Protein AF-A0A8S3JPY7-F1 (afdb_monomer_lite)

Radius of gyration: 26.42 Å; chains: 1; bounding box: 64×34×80 Å

Sequence (200 aa):
MGDHLAKYLYLELYIIECIRLEMVRNAWSTVKLNVMEIDTLKTFEDAFASFRDEIRSPVLRQLATAVGYSSFYNDFPAALVTGKLAPDVTEYECNHGLIMRILVELEGKFMMNDTLKRFKRERTLVISERLREENSLPTDLWKKQLFTENFSVLRPHILDDFAKLLANYEYKDEQATLNSTVTSEEPGKRLSTMNLLFLA

Structure (mmCIF, N/CA/C/O backbone):
data_AF-A0A8S3JPY7-F1
#
_entry.id   AF-A0A8S3JPY7-F1
#
loop_
_atom_site.group_PDB
_atom_site.id
_atom_site.type_symbol
_atom_site.label_atom_id
_atom_site.label_alt_id
_atom_site.label_comp_id
_atom_site.label_asym_id
_atom_site.label_entity_id
_atom_site.label_seq_id
_atom_site.pdbx_PDB_ins_code
_atom_site.Cartn_x
_atom_site.Cartn_y
_atom_site.Cartn_z
_atom_site.occupancy
_atom_site.B_iso_or_equiv
_atom_site.auth_seq_id
_atom_site.auth_comp_id
_atom_site.auth_asym_id
_atom_site.auth_atom_id
_atom_site.pdbx_PDB_model_num
ATOM 1 N N . MET A 1 1 ? 1.008 8.061 -39.760 1.00 52.84 1 MET A N 1
ATOM 2 C CA . MET A 1 1 ? -0.012 8.585 -38.820 1.00 52.84 1 MET A CA 1
ATOM 3 C C . MET A 1 1 ? -0.268 7.623 -37.654 1.00 52.84 1 MET A C 1
ATOM 5 O O . MET A 1 1 ? -0.173 8.069 -36.522 1.00 52.84 1 MET A O 1
ATOM 9 N N . GLY A 1 2 ? -0.519 6.324 -37.894 1.00 71.38 2 GLY A N 1
ATOM 10 C CA . GLY A 1 2 ? -0.840 5.349 -36.829 1.00 71.38 2 GLY A CA 1
ATOM 11 C C . GLY A 1 2 ? 0.258 5.094 -35.780 1.00 71.38 2 GLY A C 1
ATOM 12 O O . GLY A 1 2 ? -0.055 5.007 -34.600 1.00 71.38 2 GLY A O 1
ATOM 13 N N . ASP A 1 3 ? 1.536 5.066 -36.174 1.00 81.44 3 ASP A N 1
ATOM 14 C CA . ASP A 1 3 ? 2.665 4.819 -35.251 1.00 81.44 3 ASP A CA 1
ATOM 15 C C . ASP A 1 3 ? 2.857 5.946 -34.210 1.00 81.44 3 ASP A C 1
ATOM 17 O O . ASP A 1 3 ? 3.169 5.703 -33.048 1.00 81.44 3 ASP A O 1
ATOM 21 N N . HIS A 1 4 ? 2.591 7.201 -34.589 1.00 86.50 4 HIS A N 1
ATOM 22 C CA . HIS A 1 4 ? 2.664 8.335 -33.658 1.00 86.50 4 HIS A CA 1
ATOM 23 C C . HIS A 1 4 ? 1.498 8.349 -32.665 1.00 86.50 4 HIS A C 1
ATOM 25 O O . HIS A 1 4 ? 1.692 8.706 -31.506 1.00 86.50 4 HIS A O 1
ATOM 31 N N . LEU A 1 5 ? 0.306 7.935 -33.107 1.00 89.62 5 LEU A N 1
ATOM 32 C CA . LEU A 1 5 ? -0.868 7.831 -32.243 1.00 89.62 5 LEU A CA 1
ATOM 33 C C . LEU A 1 5 ? -0.694 6.717 -31.203 1.00 89.62 5 LEU A C 1
ATOM 35 O O . LEU A 1 5 ? -0.978 6.933 -30.031 1.00 89.62 5 LEU A O 1
ATOM 39 N N . ALA A 1 6 ? -0.165 5.559 -31.609 1.00 89.19 6 ALA A N 1
ATOM 40 C CA . ALA A 1 6 ? 0.132 4.463 -30.688 1.00 89.19 6 ALA A CA 1
ATOM 41 C C . ALA A 1 6 ? 1.156 4.882 -29.621 1.00 89.19 6 ALA A C 1
ATOM 43 O O . ALA A 1 6 ? 0.926 4.684 -28.432 1.00 89.19 6 ALA A O 1
ATOM 44 N N . LYS A 1 7 ? 2.250 5.546 -30.021 1.00 89.62 7 LYS A N 1
ATOM 45 C CA . LYS A 1 7 ? 3.254 6.076 -29.081 1.00 89.62 7 LYS A CA 1
ATOM 46 C C . LYS A 1 7 ? 2.667 7.082 -28.090 1.00 89.62 7 LYS A C 1
ATOM 48 O O . LYS A 1 7 ? 3.017 7.039 -26.915 1.00 89.62 7 LYS A O 1
ATOM 53 N N . TYR A 1 8 ? 1.776 7.961 -28.552 1.00 91.81 8 TYR A N 1
ATOM 54 C CA . TYR A 1 8 ? 1.072 8.898 -27.676 1.00 91.81 8 TYR A CA 1
ATOM 55 C C . TYR A 1 8 ? 0.217 8.166 -26.633 1.00 91.81 8 TYR A C 1
ATOM 57 O O . TYR A 1 8 ? 0.326 8.468 -25.450 1.00 91.81 8 TYR A O 1
ATOM 65 N N . LEU A 1 9 ? -0.557 7.159 -27.053 1.00 92.06 9 LEU A N 1
ATOM 66 C CA . LEU A 1 9 ? -1.394 6.363 -26.150 1.00 92.06 9 LEU A CA 1
ATOM 67 C C . LEU A 1 9 ? -0.563 5.612 -25.101 1.00 92.06 9 LEU A C 1
ATOM 69 O O . LEU A 1 9 ? -0.917 5.614 -23.926 1.00 92.06 9 LEU A O 1
ATOM 73 N N . TYR A 1 10 ? 0.567 5.013 -25.491 1.00 88.50 10 TYR A N 1
ATOM 74 C CA . TYR A 1 10 ? 1.462 4.355 -24.532 1.00 88.50 10 TYR A CA 1
ATOM 75 C C . TYR A 1 10 ? 2.022 5.332 -23.498 1.00 88.50 10 TYR A C 1
ATOM 77 O O . TYR A 1 10 ? 2.084 5.006 -22.313 1.00 88.50 10 TYR A O 1
ATOM 85 N N . LEU A 1 11 ? 2.403 6.535 -23.932 1.00 90.31 11 LEU A N 1
ATOM 86 C CA . LEU A 1 11 ? 2.895 7.569 -23.030 1.00 90.31 11 LEU A CA 1
ATOM 87 C C . LEU A 1 11 ? 1.801 8.044 -22.068 1.00 90.31 11 LEU A C 1
ATOM 89 O O . LEU A 1 11 ? 2.055 8.187 -20.876 1.00 90.31 11 LEU A O 1
ATOM 93 N N . GLU A 1 12 ? 0.589 8.263 -22.572 1.00 91.62 12 GLU A N 1
ATOM 94 C CA . GLU A 1 12 ? -0.562 8.651 -21.758 1.00 91.62 12 GLU A CA 1
ATOM 95 C C . GLU A 1 12 ? -0.866 7.596 -20.686 1.00 91.62 12 GLU A C 1
ATOM 97 O O . GLU A 1 12 ? -0.969 7.929 -19.504 1.00 91.62 12 GLU A O 1
ATOM 102 N N . LEU A 1 13 ? -0.918 6.316 -21.069 1.00 88.00 13 LEU A N 1
ATOM 103 C CA . LEU A 1 13 ? -1.130 5.202 -20.142 1.00 88.00 13 LEU A CA 1
ATOM 104 C C . LEU A 1 13 ? -0.031 5.118 -19.081 1.00 88.00 13 LEU A C 1
ATOM 106 O O . LEU A 1 13 ? -0.331 4.943 -17.900 1.00 88.00 13 LEU A O 1
ATOM 110 N N . TYR A 1 14 ? 1.229 5.283 -19.482 1.00 87.62 14 TYR A N 1
ATOM 111 C CA . TYR A 1 14 ? 2.355 5.290 -18.555 1.00 87.62 14 TYR A CA 1
ATOM 112 C C . TYR A 1 14 ? 2.261 6.447 -17.546 1.00 87.62 14 TYR A C 1
ATOM 114 O O . TYR A 1 14 ? 2.412 6.226 -16.346 1.00 87.62 14 TYR A O 1
ATOM 122 N N . ILE A 1 15 ? 1.938 7.664 -17.999 1.00 91.62 15 ILE A N 1
ATOM 123 C CA . ILE A 1 15 ? 1.767 8.828 -17.112 1.00 91.62 15 ILE A CA 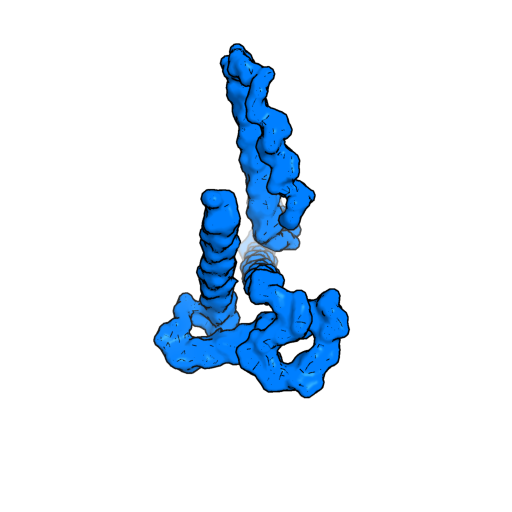1
ATOM 124 C C . ILE A 1 15 ? 0.622 8.594 -16.124 1.00 91.62 15 ILE A C 1
ATOM 126 O O . ILE A 1 15 ? 0.772 8.877 -14.935 1.00 91.62 15 ILE A O 1
ATOM 130 N N . ILE A 1 16 ? -0.507 8.057 -16.593 1.00 90.62 16 ILE A N 1
ATOM 131 C CA . ILE A 1 16 ? -1.645 7.720 -15.731 1.00 90.62 16 ILE A CA 1
ATOM 132 C C . ILE A 1 16 ? -1.221 6.720 -14.652 1.00 90.62 16 ILE A C 1
ATOM 134 O O . ILE A 1 16 ? -1.576 6.899 -13.486 1.00 90.62 16 ILE A O 1
ATOM 138 N N . GLU A 1 17 ? -0.449 5.695 -15.008 1.00 89.75 17 GLU A N 1
ATOM 139 C CA . GLU A 1 17 ? 0.017 4.696 -14.047 1.00 89.75 17 GLU A CA 1
ATOM 140 C C . GLU A 1 17 ? 0.986 5.293 -13.018 1.00 89.75 17 GLU A C 1
ATOM 142 O O . GLU A 1 17 ? 0.856 5.028 -11.824 1.00 89.75 17 GLU A O 1
ATOM 147 N N . CYS A 1 18 ? 1.890 6.180 -13.439 1.00 90.75 18 CYS A N 1
ATOM 148 C CA . CYS A 1 18 ? 2.767 6.913 -12.526 1.00 90.75 18 CYS A CA 1
ATOM 149 C C . CYS A 1 18 ? 1.972 7.794 -11.551 1.00 90.75 18 CYS A C 1
ATOM 151 O O . CYS A 1 18 ? 2.236 7.775 -10.349 1.00 90.75 18 CYS A O 1
ATOM 153 N N . ILE A 1 19 ? 0.957 8.518 -12.036 1.00 94.50 19 ILE A N 1
ATOM 154 C CA . ILE A 1 19 ? 0.075 9.330 -11.182 1.00 94.50 19 ILE A CA 1
ATOM 155 C C . ILE A 1 19 ? -0.664 8.441 -10.178 1.00 94.50 19 ILE A C 1
ATOM 157 O O . ILE A 1 19 ? -0.731 8.767 -8.992 1.00 94.50 19 ILE A O 1
ATOM 161 N N . ARG A 1 20 ? -1.196 7.299 -10.626 1.00 93.06 20 ARG A N 1
ATOM 162 C CA . ARG A 1 20 ? -1.873 6.340 -9.745 1.00 93.06 20 ARG A CA 1
ATOM 163 C C . ARG A 1 20 ? -0.936 5.822 -8.667 1.00 93.06 20 ARG A C 1
ATOM 165 O O . ARG A 1 20 ? -1.327 5.839 -7.502 1.00 93.06 20 ARG A O 1
ATOM 172 N N . LEU A 1 21 ? 0.280 5.415 -9.034 1.00 95.44 21 LEU A N 1
ATOM 173 C CA . LEU A 1 21 ? 1.298 4.948 -8.094 1.00 95.44 21 LEU A CA 1
ATOM 174 C C . LEU A 1 21 ? 1.601 6.009 -7.033 1.00 95.44 21 LEU A C 1
ATOM 176 O O . LEU A 1 21 ? 1.620 5.694 -5.846 1.00 95.44 21 LEU A O 1
ATOM 180 N N . GLU A 1 22 ? 1.779 7.263 -7.441 1.00 94.56 22 GLU A N 1
ATOM 181 C CA . GLU A 1 22 ? 2.001 8.384 -6.526 1.00 94.56 22 GLU A CA 1
ATOM 182 C C . GLU A 1 22 ? 0.833 8.574 -5.546 1.00 94.56 22 GLU A C 1
ATOM 184 O O . GLU A 1 22 ? 1.043 8.664 -4.332 1.00 94.56 22 GLU A O 1
ATOM 189 N N . MET A 1 23 ? -0.407 8.543 -6.045 1.00 94.81 23 MET A N 1
ATOM 190 C CA . MET A 1 23 ? -1.607 8.664 -5.213 1.00 94.81 23 MET A CA 1
ATOM 191 C C . MET A 1 23 ? -1.724 7.530 -4.191 1.00 94.81 23 MET A C 1
ATOM 193 O O . MET A 1 23 ? -1.928 7.791 -3.001 1.00 94.81 23 MET A O 1
ATOM 197 N N . VAL A 1 24 ? -1.586 6.273 -4.628 1.00 95.25 24 VAL A N 1
ATOM 198 C CA . VAL A 1 24 ? -1.728 5.125 -3.720 1.00 95.25 24 VAL A CA 1
ATOM 199 C C . VAL A 1 24 ? -0.563 5.038 -2.741 1.00 95.25 24 VAL A C 1
ATOM 201 O O . VAL A 1 24 ? -0.776 4.706 -1.576 1.00 95.25 24 VAL A O 1
ATOM 204 N N . ARG A 1 25 ? 0.653 5.405 -3.162 1.00 95.81 25 ARG A N 1
ATOM 205 C CA . ARG A 1 25 ? 1.823 5.473 -2.282 1.00 95.81 25 ARG A CA 1
ATOM 206 C C . ARG A 1 25 ? 1.614 6.502 -1.182 1.00 95.81 25 ARG A C 1
ATOM 208 O O . ARG A 1 25 ? 1.904 6.203 -0.028 1.00 95.81 25 ARG A O 1
ATOM 215 N N . ASN A 1 26 ? 1.101 7.688 -1.511 1.00 94.94 26 ASN A N 1
ATOM 216 C CA . ASN A 1 26 ? 0.817 8.710 -0.507 1.00 94.94 26 ASN A CA 1
ATOM 217 C C . ASN A 1 26 ? -0.239 8.228 0.499 1.00 94.94 26 ASN A C 1
ATOM 219 O O . ASN A 1 26 ? -0.013 8.298 1.705 1.00 94.94 26 ASN A O 1
ATOM 223 N N . ALA A 1 27 ? -1.348 7.661 0.011 1.00 93.81 27 ALA A N 1
ATOM 224 C CA . ALA A 1 27 ? -2.401 7.110 0.864 1.00 93.81 27 ALA A CA 1
ATOM 225 C C . ALA A 1 27 ? -1.888 5.985 1.779 1.00 93.81 27 ALA A C 1
ATOM 227 O O . ALA A 1 27 ? -2.226 5.930 2.958 1.00 93.81 27 ALA A O 1
ATOM 228 N N . TRP A 1 28 ? -1.044 5.095 1.260 1.00 96.31 28 TRP A N 1
ATOM 229 C CA . TRP A 1 28 ? -0.420 4.048 2.063 1.00 96.31 28 TRP A CA 1
ATOM 230 C C . TRP A 1 28 ? 0.532 4.606 3.111 1.00 96.31 28 TRP A C 1
ATOM 232 O O . TRP A 1 28 ? 0.484 4.169 4.256 1.00 96.31 28 TRP A O 1
ATOM 242 N N . SER A 1 29 ? 1.356 5.589 2.761 1.00 96.19 29 SER A N 1
ATOM 243 C CA . SER A 1 29 ? 2.339 6.178 3.669 1.00 96.19 29 SER A CA 1
ATOM 244 C C . SER A 1 29 ? 1.692 6.945 4.827 1.00 96.19 29 SER A C 1
ATOM 246 O O . SER A 1 29 ? 2.103 6.765 5.975 1.00 96.19 29 SER A O 1
ATOM 248 N N . THR A 1 30 ? 0.646 7.741 4.571 1.00 95.38 30 THR A N 1
ATOM 249 C CA . THR A 1 30 ? -0.107 8.441 5.632 1.00 95.38 30 THR A CA 1
ATOM 250 C C . THR A 1 30 ? -0.745 7.444 6.589 1.00 95.38 30 THR A C 1
ATOM 252 O O . THR A 1 30 ? -0.605 7.537 7.811 1.00 95.38 30 THR A O 1
ATOM 255 N N . VAL A 1 31 ? -1.354 6.402 6.024 1.00 93.06 31 VAL A N 1
ATOM 256 C CA . VAL A 1 31 ? -1.911 5.290 6.776 1.00 93.06 31 VAL A CA 1
ATOM 257 C C . VAL A 1 31 ? -0.810 4.568 7.565 1.00 93.06 31 VAL A C 1
ATOM 259 O O . VAL A 1 31 ? -1.010 4.299 8.748 1.00 93.06 31 VAL A O 1
ATOM 262 N N . LYS A 1 32 ? 0.345 4.254 6.976 1.00 94.06 32 LYS A N 1
ATOM 263 C CA . LYS A 1 32 ? 1.452 3.515 7.608 1.00 94.06 32 LYS A CA 1
ATOM 264 C C . LYS A 1 32 ? 2.030 4.257 8.810 1.00 94.06 32 LYS A C 1
ATOM 266 O O . LYS A 1 32 ? 2.194 3.647 9.865 1.00 94.06 32 LYS A O 1
ATOM 271 N N . LEU A 1 33 ? 2.291 5.553 8.658 1.00 94.50 33 LEU A N 1
ATOM 272 C CA . LEU A 1 33 ? 2.849 6.408 9.709 1.00 94.50 33 LEU A CA 1
ATOM 273 C C . LEU A 1 33 ? 1.790 6.935 10.689 1.00 94.50 33 LEU A C 1
ATOM 275 O O . LEU A 1 33 ? 2.142 7.547 11.694 1.00 94.50 33 LEU A O 1
ATOM 279 N N . ASN A 1 34 ? 0.505 6.681 10.421 1.00 93.25 34 ASN A N 1
ATOM 280 C CA . ASN A 1 34 ? -0.623 7.193 11.198 1.00 93.25 34 ASN A CA 1
ATOM 281 C C . ASN A 1 34 ? -0.615 8.732 11.302 1.00 93.25 34 ASN A C 1
ATOM 283 O O . ASN A 1 34 ? -0.840 9.301 12.371 1.00 93.25 34 ASN A O 1
ATOM 287 N N . VAL A 1 35 ? -0.342 9.390 10.174 1.00 94.19 35 VAL A N 1
ATOM 288 C CA . VAL A 1 35 ? -0.343 10.851 10.013 1.00 94.19 35 VAL A CA 1
ATOM 289 C C . VAL A 1 35 ? -1.434 11.268 9.031 1.00 94.19 35 VAL A C 1
ATOM 291 O O . VAL A 1 35 ? -1.854 10.475 8.192 1.00 94.19 35 VAL A O 1
ATOM 294 N N . MET A 1 36 ? -1.895 12.515 9.124 1.00 92.25 36 MET A N 1
ATOM 295 C CA . MET A 1 36 ? -2.869 13.062 8.171 1.00 92.25 36 MET A CA 1
ATOM 296 C C . MET A 1 36 ? -2.231 13.330 6.801 1.00 92.25 36 MET A C 1
ATOM 298 O O . MET A 1 36 ? -2.842 13.052 5.774 1.00 92.25 36 MET A O 1
ATOM 302 N N . GLU A 1 37 ? -0.998 13.840 6.795 1.00 93.25 37 GLU A N 1
ATOM 303 C CA . GLU A 1 37 ? -0.259 14.232 5.595 1.00 93.25 37 GLU A CA 1
ATOM 304 C C . GLU A 1 37 ? 1.258 14.090 5.821 1.00 93.25 37 GLU A C 1
ATOM 306 O O . GLU A 1 37 ? 1.724 14.024 6.961 1.00 93.25 37 GLU A O 1
ATOM 311 N N . ILE A 1 38 ? 2.023 14.009 4.729 1.00 93.19 38 ILE A N 1
ATOM 312 C CA . ILE A 1 38 ? 3.489 13.942 4.722 1.00 93.19 38 ILE A CA 1
ATOM 313 C C . ILE A 1 38 ? 4.032 15.337 4.390 1.00 93.19 38 ILE A C 1
ATOM 315 O O . ILE A 1 38 ? 4.338 15.641 3.241 1.00 93.19 38 ILE A O 1
ATOM 319 N N . ASP A 1 39 ? 4.107 16.199 5.399 1.00 93.75 39 ASP A N 1
ATOM 320 C CA . ASP A 1 39 ? 4.467 17.620 5.261 1.00 93.75 39 ASP A CA 1
ATOM 321 C C . ASP A 1 39 ? 5.921 17.942 5.653 1.00 93.75 39 ASP A C 1
ATOM 323 O O . ASP A 1 39 ? 6.470 18.980 5.283 1.00 93.75 39 ASP A O 1
ATOM 327 N N . THR A 1 40 ? 6.559 17.049 6.404 1.00 94.38 40 THR A N 1
ATOM 328 C CA . THR A 1 40 ? 7.854 17.271 7.041 1.00 94.38 40 THR A CA 1
ATOM 329 C C . THR A 1 40 ? 8.905 16.363 6.414 1.00 94.38 40 THR A C 1
ATOM 331 O O . THR A 1 40 ? 8.634 15.216 6.064 1.00 94.38 40 THR A O 1
ATOM 334 N N . LEU A 1 41 ? 10.155 16.831 6.341 1.00 95.19 41 LEU A N 1
ATOM 335 C CA . LEU A 1 41 ? 11.261 16.024 5.812 1.00 95.19 41 LEU A CA 1
ATOM 336 C C . LEU A 1 41 ? 11.390 14.669 6.528 1.00 95.19 41 LEU A C 1
ATOM 338 O O . LEU A 1 41 ? 11.546 13.641 5.882 1.00 95.19 41 LEU A O 1
ATOM 342 N N . LYS A 1 42 ? 11.243 14.656 7.856 1.00 95.00 42 LYS A N 1
ATOM 343 C CA . LYS A 1 42 ? 11.306 13.426 8.650 1.00 95.00 42 LYS A CA 1
ATOM 344 C C . LYS A 1 42 ? 10.205 12.426 8.276 1.00 95.00 42 LYS A C 1
ATOM 346 O O . LYS A 1 42 ? 10.494 11.252 8.086 1.00 95.00 42 LYS A O 1
ATOM 351 N N . THR A 1 43 ? 8.953 12.875 8.149 1.00 94.25 43 THR A N 1
ATOM 352 C CA . THR A 1 43 ? 7.844 11.979 7.782 1.00 94.25 43 THR A CA 1
ATOM 353 C C . THR A 1 43 ? 8.001 11.465 6.355 1.00 94.25 43 THR A C 1
ATOM 355 O O . THR A 1 43 ? 7.663 10.316 6.085 1.00 94.25 43 THR A O 1
ATOM 358 N N . PHE A 1 44 ? 8.578 12.270 5.460 1.00 95.38 44 PHE A N 1
ATOM 359 C CA . PHE A 1 44 ? 8.944 11.829 4.118 1.00 95.38 44 PHE A CA 1
ATOM 360 C C . PHE A 1 44 ? 10.040 10.753 4.132 1.00 95.38 44 PHE A C 1
ATOM 362 O O . PHE A 1 44 ? 9.890 9.729 3.468 1.00 95.38 44 PHE A O 1
ATOM 369 N N . GLU A 1 45 ? 11.116 10.943 4.898 1.00 96.06 45 GLU A N 1
ATOM 370 C CA . GLU A 1 45 ? 12.200 9.960 5.028 1.00 96.06 45 GLU A CA 1
ATOM 371 C C . GLU A 1 45 ? 11.701 8.636 5.620 1.00 96.06 45 GLU A C 1
ATOM 373 O O . GLU A 1 45 ? 11.982 7.568 5.068 1.00 96.06 45 GLU A O 1
ATOM 378 N N . ASP A 1 46 ? 10.899 8.705 6.686 1.00 95.88 46 ASP A N 1
ATOM 379 C CA . ASP A 1 46 ? 10.299 7.537 7.337 1.00 95.88 46 ASP A CA 1
ATOM 380 C C . ASP A 1 46 ? 9.343 6.795 6.381 1.00 95.88 46 ASP A C 1
ATOM 382 O O . ASP A 1 46 ? 9.366 5.560 6.293 1.00 95.88 46 ASP A O 1
ATOM 386 N N . ALA A 1 47 ? 8.533 7.536 5.615 1.00 95.56 47 ALA A N 1
ATOM 387 C CA . ALA A 1 47 ? 7.639 6.978 4.602 1.00 95.56 47 ALA A CA 1
ATOM 388 C C . ALA A 1 47 ? 8.422 6.311 3.467 1.00 95.56 47 ALA A C 1
ATOM 390 O O . ALA A 1 47 ? 8.093 5.197 3.057 1.00 95.56 47 ALA A O 1
ATOM 391 N N . PHE A 1 48 ? 9.477 6.962 2.975 1.00 94.50 48 PHE A N 1
ATOM 392 C CA . PHE A 1 48 ? 10.310 6.445 1.897 1.00 94.50 48 PHE A CA 1
ATOM 393 C C . PHE A 1 48 ? 11.056 5.173 2.311 1.00 94.50 48 PHE A C 1
ATOM 395 O O . PHE A 1 48 ? 11.077 4.200 1.554 1.00 94.50 48 PHE A O 1
ATOM 402 N N . ALA A 1 49 ? 11.632 5.150 3.517 1.00 95.00 49 ALA A N 1
ATOM 403 C CA . ALA A 1 49 ? 12.291 3.969 4.065 1.00 95.00 49 ALA A CA 1
ATOM 404 C C . ALA A 1 49 ? 11.301 2.806 4.225 1.00 95.00 49 ALA A C 1
ATOM 406 O O . ALA A 1 49 ? 11.556 1.710 3.723 1.00 95.00 49 ALA A O 1
ATOM 407 N N . SER A 1 50 ? 10.132 3.070 4.819 1.00 95.50 50 SER A N 1
ATOM 408 C CA . SER A 1 50 ? 9.074 2.066 4.982 1.00 95.50 50 SER A CA 1
ATOM 409 C C . SER A 1 50 ? 8.603 1.523 3.630 1.00 95.50 50 SER A C 1
ATOM 411 O O . SER A 1 50 ? 8.496 0.313 3.446 1.00 95.50 50 SER A O 1
ATOM 413 N N . PHE A 1 51 ? 8.366 2.402 2.652 1.00 96.00 51 PHE A N 1
ATOM 414 C CA . PHE A 1 51 ? 7.949 2.012 1.305 1.00 96.00 51 PHE A CA 1
ATOM 415 C C . PHE A 1 51 ? 9.002 1.146 0.613 1.00 96.00 51 PHE A C 1
ATOM 417 O O . PHE A 1 51 ? 8.680 0.122 0.005 1.00 96.00 51 PHE A O 1
ATOM 424 N N . ARG A 1 52 ? 10.277 1.536 0.711 1.00 95.00 52 ARG A N 1
ATOM 425 C CA . ARG A 1 52 ? 11.388 0.771 0.145 1.00 95.00 52 ARG A CA 1
ATOM 426 C C . ARG A 1 52 ? 11.424 -0.641 0.715 1.00 95.00 52 ARG A C 1
ATOM 428 O O . ARG A 1 52 ? 11.572 -1.586 -0.060 1.00 95.00 52 ARG A O 1
ATOM 435 N N . ASP A 1 53 ? 11.327 -0.776 2.030 1.00 94.00 53 ASP A N 1
ATOM 436 C CA . ASP A 1 53 ? 11.614 -2.034 2.715 1.00 94.00 53 ASP A CA 1
ATOM 437 C C . ASP A 1 53 ? 10.405 -2.984 2.702 1.00 94.00 53 ASP A C 1
ATOM 439 O O . ASP A 1 53 ? 10.571 -4.182 2.475 1.00 94.00 53 ASP A O 1
ATOM 443 N N . GLU A 1 54 ? 9.187 -2.456 2.845 1.00 95.06 54 GLU A N 1
ATOM 444 C CA . GLU A 1 54 ? 7.966 -3.268 2.964 1.00 95.06 54 GLU A CA 1
ATOM 445 C C . GLU A 1 54 ? 7.234 -3.492 1.637 1.00 95.06 54 GLU A C 1
ATOM 447 O O . GLU A 1 54 ? 6.587 -4.525 1.463 1.00 95.06 54 GLU A O 1
ATOM 452 N N . ILE A 1 55 ? 7.343 -2.555 0.689 1.00 96.38 55 ILE A N 1
ATOM 453 C CA . ILE A 1 55 ? 6.603 -2.611 -0.579 1.00 96.38 55 ILE A CA 1
ATOM 454 C C . ILE A 1 55 ? 7.544 -2.874 -1.747 1.00 96.38 55 ILE A C 1
ATOM 456 O O . ILE A 1 55 ? 7.453 -3.911 -2.406 1.00 96.38 55 ILE A O 1
ATOM 460 N N . ARG A 1 56 ? 8.478 -1.953 -2.005 1.00 95.75 56 ARG A N 1
ATOM 461 C CA . ARG A 1 56 ? 9.293 -1.986 -3.223 1.00 95.75 56 ARG A CA 1
ATOM 462 C C . ARG A 1 56 ? 10.237 -3.178 -3.252 1.00 95.75 56 ARG A C 1
ATOM 464 O O . ARG A 1 56 ? 10.306 -3.873 -4.259 1.00 95.75 56 ARG A O 1
ATOM 471 N N . SER A 1 57 ? 10.951 -3.436 -2.160 1.00 95.44 57 SER A N 1
ATOM 472 C CA . SER A 1 57 ? 11.945 -4.511 -2.122 1.00 95.44 57 SER A CA 1
ATOM 473 C C . SER A 1 57 ? 11.331 -5.901 -2.350 1.00 95.44 57 SER A C 1
ATOM 475 O O . SER A 1 57 ? 11.862 -6.642 -3.181 1.00 95.44 57 SER A O 1
ATOM 477 N N . PRO A 1 58 ? 10.208 -6.273 -1.700 1.00 95.75 58 PRO A N 1
ATOM 478 C CA . PRO A 1 58 ? 9.522 -7.529 -1.995 1.00 95.75 58 PRO A CA 1
ATOM 479 C C . PRO A 1 58 ? 9.010 -7.624 -3.435 1.00 95.75 58 PRO A C 1
ATOM 481 O O . PRO A 1 58 ? 9.199 -8.664 -4.062 1.00 95.75 58 PRO A O 1
ATOM 484 N N . VAL A 1 59 ? 8.412 -6.553 -3.972 1.00 97.12 59 VAL A N 1
ATOM 485 C CA . VAL A 1 59 ? 7.888 -6.537 -5.351 1.00 97.12 59 VAL A CA 1
ATOM 486 C C . VAL A 1 59 ? 9.011 -6.734 -6.365 1.00 97.12 59 VAL A C 1
ATOM 488 O O . VAL A 1 59 ? 8.904 -7.590 -7.238 1.00 97.12 59 VAL A O 1
ATOM 491 N N . LEU A 1 60 ? 10.129 -6.022 -6.212 1.00 96.44 60 LEU A N 1
ATOM 492 C CA . LEU A 1 60 ? 11.285 -6.179 -7.094 1.00 96.44 60 LEU A CA 1
ATOM 493 C C . LEU A 1 60 ? 11.833 -7.611 -7.070 1.00 96.44 60 LEU A C 1
ATOM 495 O O . LEU A 1 60 ? 12.090 -8.190 -8.123 1.00 96.44 60 LEU A O 1
ATOM 499 N N . ARG A 1 61 ? 11.958 -8.223 -5.885 1.00 96.12 61 ARG A N 1
ATOM 500 C CA . ARG A 1 61 ? 12.398 -9.625 -5.765 1.00 96.12 61 ARG A CA 1
ATOM 501 C C . ARG A 1 61 ? 11.418 -10.599 -6.414 1.00 96.12 61 ARG A C 1
ATOM 503 O O . ARG A 1 61 ? 11.854 -11.556 -7.052 1.00 96.12 61 ARG A O 1
ATOM 510 N N . GLN A 1 62 ? 10.117 -10.364 -6.262 1.00 96.50 62 GLN A N 1
ATOM 511 C CA . GLN A 1 62 ? 9.080 -11.185 -6.879 1.00 96.50 62 GLN A CA 1
ATOM 512 C C . GLN A 1 62 ? 9.142 -11.102 -8.407 1.00 96.50 62 GLN A C 1
ATOM 514 O O . GLN A 1 62 ? 9.140 -12.140 -9.064 1.00 96.50 62 GLN A O 1
ATOM 519 N N . LEU A 1 63 ? 9.261 -9.893 -8.963 1.00 96.56 63 LEU A N 1
ATOM 520 C CA . LEU A 1 63 ? 9.375 -9.683 -10.406 1.00 96.56 63 LEU A CA 1
ATOM 521 C C . LEU A 1 63 ? 10.648 -10.316 -10.963 1.00 96.56 63 LEU A C 1
ATOM 523 O O . LEU A 1 63 ? 10.571 -11.085 -11.912 1.00 96.56 63 LEU A O 1
ATOM 527 N N . ALA A 1 64 ? 11.797 -10.096 -10.317 1.00 96.44 64 ALA A N 1
ATOM 528 C CA . ALA A 1 64 ? 13.049 -10.740 -10.710 1.00 96.44 64 ALA A CA 1
ATOM 529 C C . ALA A 1 64 ? 12.945 -12.271 -10.677 1.00 96.44 64 ALA A C 1
ATOM 531 O O . ALA A 1 64 ? 13.454 -12.943 -11.564 1.00 96.44 64 ALA A O 1
ATOM 532 N N . THR A 1 65 ? 12.244 -12.834 -9.692 1.00 96.31 65 THR A N 1
ATOM 533 C CA . THR A 1 65 ? 11.997 -14.281 -9.634 1.00 96.31 65 THR A CA 1
ATOM 534 C C . THR A 1 65 ? 11.115 -14.749 -10.794 1.00 96.31 65 THR A C 1
ATOM 536 O O . THR A 1 65 ? 11.396 -15.789 -11.384 1.00 96.31 65 THR A O 1
ATOM 539 N N . ALA A 1 66 ? 10.084 -13.980 -11.154 1.00 95.19 66 ALA A N 1
ATOM 540 C CA . ALA A 1 66 ? 9.177 -14.309 -12.252 1.00 95.19 66 ALA A CA 1
ATOM 541 C C . ALA A 1 66 ? 9.883 -14.343 -13.619 1.00 95.19 66 ALA A C 1
ATOM 543 O O . ALA A 1 66 ? 9.564 -15.198 -14.440 1.00 95.19 66 ALA A O 1
ATOM 544 N N . VAL A 1 67 ? 10.878 -13.475 -13.831 1.00 95.06 67 VAL A N 1
ATOM 545 C CA . VAL A 1 67 ? 11.694 -13.447 -15.061 1.00 95.06 67 VAL A CA 1
ATOM 546 C C . VAL A 1 67 ? 12.941 -14.350 -15.005 1.00 95.06 67 VAL A C 1
ATOM 548 O O . VAL A 1 67 ? 13.751 -14.343 -15.924 1.00 95.06 67 VAL A O 1
ATOM 551 N N . GLY A 1 68 ? 13.124 -15.144 -13.941 1.00 94.19 68 GLY A N 1
ATOM 552 C CA . GLY A 1 68 ? 14.243 -16.094 -13.812 1.00 94.19 68 GLY A CA 1
ATOM 553 C C . GLY A 1 68 ? 15.545 -15.519 -13.233 1.00 94.19 68 GLY A C 1
ATOM 554 O O . GLY A 1 68 ? 16.550 -16.221 -13.153 1.00 94.19 68 GLY A O 1
ATOM 555 N N . TYR A 1 69 ? 15.526 -14.275 -12.758 1.00 95.00 69 TYR A N 1
ATOM 556 C CA . TYR A 1 69 ? 16.642 -13.551 -12.140 1.00 95.00 69 TYR A CA 1
ATOM 557 C C . TYR A 1 69 ? 16.567 -13.530 -10.597 1.00 95.00 69 TYR A C 1
ATOM 559 O O . TYR A 1 69 ? 16.887 -12.529 -9.957 1.00 95.00 69 TYR A O 1
ATOM 567 N N . SER A 1 70 ? 16.168 -14.633 -9.956 1.00 92.88 70 SER A N 1
ATOM 568 C CA . SER A 1 70 ? 15.909 -14.691 -8.503 1.00 92.88 70 SER A CA 1
ATOM 569 C C . SER A 1 70 ? 17.105 -14.304 -7.616 1.00 92.88 70 SER A C 1
ATOM 571 O O . SER A 1 70 ? 16.909 -13.770 -6.523 1.00 92.88 70 SER A O 1
ATOM 573 N N . SER A 1 71 ? 18.346 -14.558 -8.058 1.00 93.38 71 SER A N 1
ATOM 574 C CA . SER A 1 71 ? 19.560 -14.197 -7.305 1.00 93.38 71 SER A CA 1
ATOM 575 C C . SER A 1 71 ? 20.001 -12.746 -7.508 1.00 93.38 71 SER A C 1
ATOM 577 O O . SER A 1 71 ? 20.805 -12.253 -6.723 1.00 93.38 71 SER A O 1
ATOM 579 N N . PHE A 1 72 ? 19.441 -12.027 -8.488 1.00 94.56 72 PHE A N 1
ATOM 580 C CA . PHE A 1 72 ? 19.924 -10.711 -8.919 1.00 94.56 72 PHE A CA 1
ATOM 581 C C . PHE A 1 72 ? 20.090 -9.715 -7.766 1.00 94.56 72 PHE A C 1
ATOM 583 O O . PHE A 1 72 ? 21.120 -9.060 -7.651 1.00 94.56 72 PHE A O 1
ATOM 590 N N . TYR A 1 73 ? 19.113 -9.626 -6.863 1.00 94.06 73 TYR A N 1
ATOM 591 C CA . TYR A 1 73 ? 19.181 -8.696 -5.731 1.00 94.06 73 TYR A CA 1
ATOM 592 C C . TYR A 1 73 ? 20.023 -9.195 -4.549 1.00 94.06 73 TYR A C 1
ATOM 594 O O . TYR A 1 73 ? 20.373 -8.391 -3.687 1.00 94.06 73 TYR A O 1
ATOM 602 N N . ASN A 1 74 ? 20.360 -10.486 -4.504 1.00 93.00 74 ASN A N 1
ATOM 603 C CA . ASN A 1 74 ? 21.346 -11.014 -3.558 1.00 93.00 74 ASN A CA 1
ATOM 604 C C . ASN A 1 74 ? 22.766 -10.722 -4.057 1.00 93.00 74 ASN A C 1
ATOM 606 O O . ASN A 1 74 ? 23.620 -10.324 -3.270 1.00 93.00 74 ASN A O 1
ATOM 610 N N . ASP A 1 75 ? 22.979 -10.854 -5.367 1.00 94.44 75 ASP A N 1
ATOM 611 C CA . ASP A 1 75 ? 24.257 -10.593 -6.032 1.00 94.44 75 ASP A CA 1
ATOM 612 C C . ASP A 1 75 ? 24.540 -9.081 -6.130 1.00 94.44 75 ASP A C 1
ATOM 614 O O . ASP A 1 75 ? 25.684 -8.638 -6.021 1.00 94.44 75 ASP A O 1
ATOM 618 N N . PHE A 1 76 ? 23.484 -8.264 -6.256 1.00 93.62 76 PHE A N 1
ATOM 619 C CA . PHE A 1 76 ? 23.555 -6.803 -6.343 1.00 93.62 76 PHE A CA 1
ATOM 620 C C . PHE A 1 76 ? 22.631 -6.097 -5.328 1.00 93.62 76 PHE A C 1
ATOM 622 O O . PHE A 1 76 ? 21.649 -5.459 -5.720 1.00 93.62 76 PHE A O 1
ATOM 629 N N . PRO A 1 77 ? 22.949 -6.098 -4.017 1.00 92.25 77 PRO A N 1
ATOM 630 C CA . PRO A 1 77 ? 22.099 -5.475 -2.993 1.00 92.25 77 PRO A CA 1
ATOM 631 C C . PRO A 1 77 ? 21.861 -3.973 -3.210 1.00 92.25 77 PRO A C 1
ATOM 633 O O . PRO A 1 77 ? 20.783 -3.452 -2.925 1.00 92.25 77 PRO A O 1
ATOM 636 N N . ALA A 1 78 ? 22.847 -3.269 -3.778 1.00 93.69 78 ALA A N 1
ATOM 637 C CA . ALA A 1 78 ? 22.724 -1.852 -4.111 1.00 93.69 78 ALA A CA 1
ATOM 638 C C . ALA A 1 78 ? 21.608 -1.579 -5.138 1.00 93.69 78 ALA A C 1
ATOM 640 O O . ALA A 1 78 ? 20.979 -0.525 -5.071 1.00 93.69 78 ALA A O 1
ATOM 641 N N . ALA A 1 79 ? 21.315 -2.526 -6.041 1.00 93.12 79 ALA A N 1
ATOM 642 C CA . ALA A 1 79 ? 20.231 -2.399 -7.018 1.00 93.12 79 ALA A CA 1
ATOM 643 C C . ALA A 1 79 ? 18.855 -2.316 -6.339 1.00 93.12 79 ALA A C 1
ATOM 645 O O . ALA A 1 79 ? 17.982 -1.580 -6.790 1.00 93.12 79 ALA A O 1
ATOM 646 N N . LEU A 1 80 ? 18.675 -3.011 -5.213 1.00 90.31 80 LEU A N 1
ATOM 647 C CA . LEU A 1 80 ? 17.435 -2.988 -4.437 1.00 90.31 80 LEU A CA 1
ATOM 648 C C . LEU A 1 80 ? 17.212 -1.619 -3.765 1.00 90.31 80 LEU A C 1
ATOM 650 O O . LEU A 1 80 ? 16.098 -1.088 -3.736 1.00 90.31 80 LEU A O 1
ATOM 654 N N . VAL A 1 81 ? 18.295 -1.011 -3.267 1.00 89.62 81 VAL A N 1
ATOM 655 C CA . VAL A 1 81 ? 18.270 0.313 -2.624 1.00 89.62 81 VAL A CA 1
ATOM 656 C C . VAL A 1 81 ? 18.019 1.421 -3.645 1.00 89.62 81 VAL A C 1
ATOM 658 O O . VAL A 1 81 ? 17.200 2.307 -3.396 1.00 89.62 81 VAL A O 1
ATOM 661 N N . THR A 1 82 ? 18.672 1.361 -4.806 1.00 91.31 82 THR A N 1
ATOM 662 C CA . THR A 1 82 ? 18.487 2.351 -5.879 1.00 91.31 82 THR A CA 1
ATOM 663 C C . THR A 1 82 ? 17.195 2.147 -6.668 1.00 91.31 82 THR A C 1
ATOM 665 O O . THR A 1 82 ? 16.763 3.065 -7.356 1.00 91.31 82 THR A O 1
ATOM 668 N N . GLY A 1 83 ? 16.547 0.984 -6.544 1.00 89.62 83 GLY A N 1
ATOM 669 C CA . GLY A 1 83 ? 15.345 0.643 -7.307 1.00 89.62 83 GLY A CA 1
ATOM 670 C C . GLY A 1 83 ? 15.641 0.234 -8.751 1.00 89.62 83 GLY A C 1
ATOM 671 O O . GLY A 1 83 ? 14.765 0.327 -9.604 1.00 89.62 83 GLY A O 1
ATOM 672 N N . LYS A 1 84 ? 16.868 -0.210 -9.042 1.00 94.25 84 LYS A N 1
ATOM 673 C CA . LYS A 1 84 ? 17.241 -0.719 -10.363 1.00 94.25 84 LYS A CA 1
ATOM 674 C C . LYS A 1 84 ? 16.515 -2.039 -10.636 1.00 94.25 84 LYS A C 1
ATOM 676 O O . LYS A 1 84 ? 16.585 -2.970 -9.830 1.00 94.25 84 LYS A O 1
ATOM 681 N N . LEU A 1 85 ? 15.844 -2.114 -11.782 1.00 95.56 85 LEU A N 1
ATOM 682 C CA . LEU A 1 85 ? 15.125 -3.306 -12.226 1.00 95.56 85 LEU A CA 1
ATOM 683 C C . LEU A 1 85 ? 16.098 -4.417 -12.640 1.00 95.56 85 LEU A C 1
ATOM 685 O O . LEU A 1 85 ? 17.206 -4.146 -13.118 1.00 95.56 85 LEU A O 1
ATOM 689 N N . ALA A 1 86 ? 15.678 -5.663 -12.427 1.00 94.00 86 ALA A N 1
ATOM 690 C CA . ALA A 1 86 ? 16.343 -6.821 -13.009 1.00 94.00 86 ALA A CA 1
ATOM 691 C C . ALA A 1 86 ? 16.233 -6.777 -14.547 1.00 94.00 86 ALA A C 1
ATOM 693 O O . ALA A 1 86 ? 15.346 -6.097 -15.073 1.00 94.00 86 ALA A O 1
ATOM 694 N N . PRO A 1 87 ? 17.121 -7.475 -15.277 1.00 93.00 87 PRO A N 1
ATOM 695 C CA . PRO A 1 87 ? 16.970 -7.619 -16.720 1.00 93.00 87 PRO A CA 1
ATOM 696 C C . PRO A 1 87 ? 15.589 -8.192 -17.060 1.00 93.00 87 PRO A C 1
ATOM 698 O O . PRO A 1 87 ? 15.021 -8.946 -16.273 1.00 93.00 87 PRO A O 1
ATOM 701 N N . ASP A 1 88 ? 15.051 -7.795 -18.208 1.00 92.69 88 ASP A N 1
ATOM 702 C CA . ASP A 1 88 ? 13.745 -8.219 -18.733 1.00 92.69 88 ASP A CA 1
ATOM 703 C C . ASP A 1 88 ? 12.508 -7.821 -17.905 1.00 92.69 88 ASP A C 1
ATOM 705 O O . ASP A 1 88 ? 11.390 -8.095 -18.327 1.00 92.69 88 ASP A O 1
ATOM 709 N N . VAL A 1 89 ? 12.669 -7.107 -16.783 1.00 94.69 89 VAL A N 1
ATOM 710 C CA . VAL A 1 89 ? 11.548 -6.486 -16.060 1.00 94.69 89 VAL A CA 1
ATOM 711 C C . VAL A 1 89 ? 11.286 -5.094 -16.623 1.00 94.69 89 VAL A C 1
ATOM 713 O O . VAL A 1 89 ? 12.155 -4.217 -16.580 1.00 94.69 89 VAL A O 1
ATOM 716 N N . THR A 1 90 ? 10.071 -4.863 -17.113 1.00 92.31 90 THR A N 1
ATOM 717 C CA . THR A 1 90 ? 9.665 -3.542 -17.599 1.00 92.31 90 THR A CA 1
ATOM 718 C C . THR A 1 90 ? 9.275 -2.608 -16.451 1.00 92.31 90 THR A C 1
ATOM 720 O O . THR A 1 90 ? 8.841 -3.027 -15.375 1.00 92.31 90 THR A O 1
ATOM 723 N N . GLU A 1 91 ? 9.389 -1.297 -16.675 1.00 91.25 91 GLU A N 1
ATOM 724 C CA . GLU A 1 91 ? 8.939 -0.304 -15.692 1.00 91.25 91 GLU A CA 1
ATOM 725 C C . GLU A 1 91 ? 7.425 -0.371 -15.455 1.00 91.25 91 GLU A C 1
ATOM 727 O O . GLU A 1 91 ? 6.961 -0.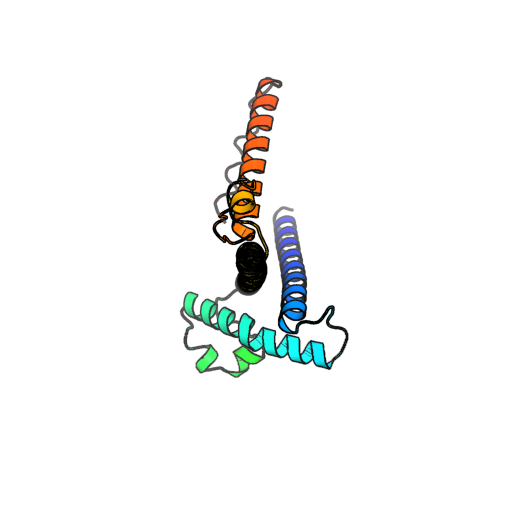173 -14.334 1.00 91.25 91 GLU A O 1
ATOM 732 N N . TYR A 1 92 ? 6.663 -0.720 -16.493 1.00 89.69 92 TYR A N 1
ATOM 733 C CA . TYR A 1 92 ? 5.224 -0.923 -16.388 1.00 89.69 92 TYR A CA 1
ATOM 734 C C . TYR A 1 92 ? 4.876 -2.058 -15.416 1.00 89.69 92 TYR A C 1
ATOM 736 O O . TYR A 1 92 ? 4.094 -1.843 -14.493 1.00 89.69 92 TYR A 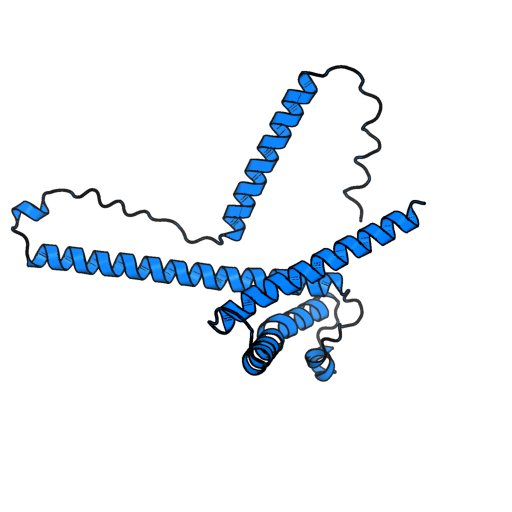O 1
ATOM 744 N N . GLU A 1 93 ? 5.494 -3.235 -15.561 1.00 92.06 93 GLU A N 1
ATOM 745 C CA . GLU A 1 93 ? 5.275 -4.369 -14.650 1.00 92.06 93 GLU A CA 1
ATOM 746 C C . GLU A 1 93 ? 5.675 -4.030 -13.212 1.00 92.06 93 GLU A C 1
ATOM 748 O O . GLU A 1 93 ? 4.984 -4.414 -12.265 1.00 92.06 93 GLU A O 1
ATOM 753 N N . CYS A 1 94 ? 6.759 -3.265 -13.044 1.00 94.69 94 CYS A N 1
ATOM 754 C CA . CYS A 1 94 ? 7.167 -2.754 -11.741 1.00 94.69 94 CYS A CA 1
ATOM 755 C C . CYS A 1 94 ? 6.088 -1.855 -11.128 1.00 94.69 94 CYS A C 1
ATOM 757 O O . CYS A 1 94 ? 5.605 -2.140 -10.032 1.00 94.69 94 CYS A O 1
ATOM 759 N N . ASN A 1 95 ? 5.669 -0.806 -11.837 1.00 94.50 95 ASN A N 1
ATOM 760 C CA . ASN A 1 95 ? 4.675 0.148 -11.344 1.00 94.50 95 ASN A CA 1
ATOM 761 C C . ASN A 1 95 ? 3.344 -0.540 -11.032 1.00 94.50 95 ASN A C 1
ATOM 763 O O . ASN A 1 95 ? 2.778 -0.329 -9.958 1.00 94.50 95 ASN A O 1
ATOM 767 N N . HIS A 1 96 ? 2.897 -1.427 -11.917 1.00 92.38 96 HIS A N 1
ATOM 768 C CA . HIS A 1 96 ? 1.689 -2.210 -11.719 1.00 92.38 96 HIS A CA 1
ATOM 769 C C . HIS A 1 96 ? 1.785 -3.111 -10.479 1.00 92.38 96 HIS A C 1
ATOM 771 O O . HIS A 1 96 ? 0.896 -3.105 -9.624 1.00 92.38 96 HIS A O 1
ATOM 777 N N . GLY A 1 97 ? 2.893 -3.846 -10.328 1.00 95.25 97 GLY A N 1
ATOM 778 C CA . GLY A 1 97 ? 3.145 -4.695 -9.164 1.00 95.25 97 GLY A CA 1
ATOM 779 C C . GLY A 1 97 ? 3.188 -3.906 -7.852 1.00 95.25 97 GLY A C 1
ATOM 780 O O . GLY A 1 97 ? 2.648 -4.358 -6.841 1.00 95.25 97 GLY A O 1
ATOM 781 N N . LEU A 1 98 ? 3.768 -2.701 -7.869 1.00 96.94 98 LEU A N 1
ATOM 782 C CA . LEU A 1 98 ? 3.776 -1.794 -6.719 1.00 96.94 98 LEU A CA 1
ATOM 783 C C . LEU A 1 98 ? 2.359 -1.343 -6.357 1.00 96.94 98 LEU A C 1
ATOM 785 O O . LEU A 1 98 ? 1.986 -1.436 -5.189 1.00 96.94 98 LEU A O 1
ATOM 789 N N . ILE A 1 99 ? 1.558 -0.907 -7.333 1.00 96.00 99 ILE A N 1
ATOM 790 C CA . ILE A 1 99 ? 0.165 -0.498 -7.102 1.00 96.00 99 ILE A CA 1
ATOM 791 C C . ILE A 1 99 ? -0.633 -1.654 -6.501 1.00 96.00 99 ILE A C 1
ATOM 793 O O . ILE A 1 99 ? -1.268 -1.482 -5.460 1.00 96.00 99 ILE A O 1
ATOM 797 N N . MET A 1 100 ? -0.557 -2.844 -7.100 1.00 94.44 100 MET A N 1
ATOM 798 C CA . MET A 1 100 ? -1.283 -4.016 -6.608 1.00 94.44 100 MET A CA 1
ATOM 799 C C . MET A 1 100 ? -0.867 -4.386 -5.188 1.00 94.44 100 MET A C 1
ATOM 801 O O . MET A 1 100 ? -1.725 -4.636 -4.339 1.00 94.44 100 MET A O 1
ATOM 805 N N . ARG A 1 101 ? 0.437 -4.351 -4.888 1.00 96.12 101 ARG A N 1
ATOM 806 C CA . ARG A 1 101 ? 0.922 -4.614 -3.534 1.00 96.12 101 ARG A CA 1
ATOM 807 C C . ARG A 1 101 ? 0.374 -3.600 -2.531 1.00 96.12 101 ARG A C 1
ATOM 809 O O . ARG A 1 101 ? -0.098 -4.001 -1.473 1.00 96.12 101 ARG A O 1
ATOM 816 N N . ILE A 1 102 ? 0.395 -2.311 -2.866 1.00 96.44 102 ILE A N 1
ATOM 817 C CA . ILE A 1 102 ? -0.116 -1.248 -1.993 1.00 96.44 102 ILE A CA 1
ATOM 818 C C . ILE A 1 102 ? -1.617 -1.410 -1.734 1.00 96.44 102 ILE A C 1
ATOM 820 O O . ILE A 1 102 ? -2.056 -1.274 -0.592 1.00 96.44 102 ILE A O 1
ATOM 824 N N . LEU A 1 103 ? -2.403 -1.715 -2.769 1.00 94.00 103 LEU A N 1
ATOM 825 C CA . LEU A 1 103 ? -3.850 -1.901 -2.641 1.00 94.00 103 LEU A CA 1
ATOM 826 C C . LEU A 1 103 ? -4.193 -3.058 -1.695 1.00 94.00 103 LEU A C 1
ATOM 828 O O . LEU A 1 103 ? -5.065 -2.907 -0.843 1.00 94.00 103 LEU A O 1
ATOM 832 N N . VAL A 1 104 ? -3.470 -4.177 -1.789 1.00 91.94 104 VAL A N 1
ATOM 833 C CA . VAL A 1 104 ? -3.645 -5.322 -0.880 1.00 91.94 104 VAL A CA 1
ATOM 834 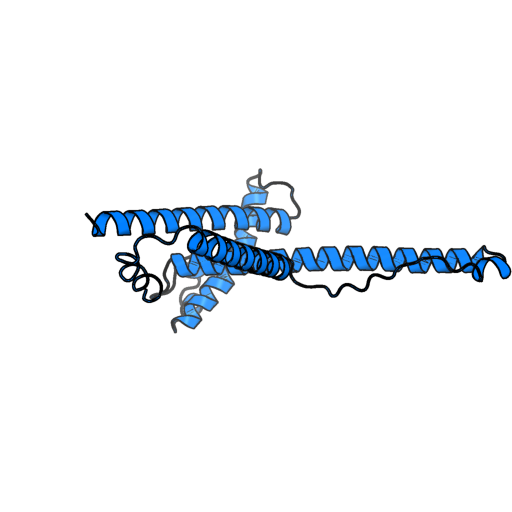C C . VAL A 1 104 ? -3.308 -4.949 0.567 1.00 91.94 104 VAL A C 1
ATOM 836 O O . VAL A 1 104 ? -4.057 -5.292 1.482 1.00 91.94 104 VAL A O 1
ATOM 839 N N . GLU A 1 105 ? -2.212 -4.222 0.790 1.00 93.25 105 GLU A N 1
ATOM 840 C CA . GLU A 1 105 ? -1.797 -3.781 2.132 1.00 93.25 105 GLU A CA 1
ATOM 841 C C . GLU A 1 105 ? -2.808 -2.792 2.746 1.00 93.25 105 GLU A C 1
ATOM 843 O O . GLU A 1 105 ? -3.156 -2.896 3.927 1.00 93.25 105 GLU A O 1
ATOM 848 N N . LEU A 1 106 ? -3.328 -1.857 1.942 1.00 92.31 106 LEU A N 1
ATOM 849 C CA . LEU A 1 106 ? -4.376 -0.921 2.358 1.00 92.31 106 LEU A CA 1
ATOM 850 C C . LEU A 1 106 ? -5.670 -1.652 2.730 1.00 92.31 106 LEU A C 1
ATOM 852 O O . LEU A 1 106 ? -6.222 -1.407 3.804 1.00 92.31 106 LEU A O 1
ATOM 856 N N . GLU A 1 107 ? -6.124 -2.578 1.887 1.00 89.75 107 GLU A N 1
ATOM 857 C CA . GLU A 1 107 ? -7.318 -3.383 2.148 1.00 89.75 107 GLU A CA 1
ATOM 858 C C . GLU A 1 107 ? -7.178 -4.193 3.440 1.00 89.75 107 GLU A C 1
ATOM 860 O O . GLU A 1 107 ? -8.060 -4.146 4.299 1.00 89.75 107 GLU A O 1
ATOM 865 N N . GLY A 1 108 ? -6.035 -4.858 3.643 1.00 87.69 108 GLY A N 1
ATOM 866 C CA . GLY A 1 108 ? -5.762 -5.601 4.874 1.00 87.69 108 GLY A CA 1
ATOM 867 C C . GLY A 1 108 ? -5.893 -4.727 6.125 1.00 87.69 108 GLY A C 1
ATOM 868 O O . GLY A 1 108 ? -6.477 -5.143 7.132 1.00 87.69 108 GLY A O 1
ATOM 869 N N . LYS A 1 109 ? -5.426 -3.475 6.055 1.00 87.62 109 LYS A N 1
ATOM 870 C CA . LYS A 1 109 ? -5.569 -2.524 7.158 1.00 87.62 109 LYS A CA 1
ATOM 871 C C . LYS A 1 109 ? -7.008 -2.039 7.356 1.00 87.62 109 LYS A C 1
ATOM 873 O O . LYS A 1 109 ? -7.439 -1.915 8.507 1.00 87.62 109 LYS A O 1
ATOM 878 N N . PHE A 1 110 ? -7.763 -1.785 6.289 1.00 86.88 110 PHE A N 1
ATOM 879 C CA . PHE A 1 110 ? -9.179 -1.419 6.405 1.00 86.88 110 PHE A CA 1
ATOM 880 C C . PHE A 1 110 ? -10.001 -2.551 7.025 1.00 86.88 110 PHE A C 1
ATOM 882 O O . PHE A 1 110 ? -10.714 -2.317 8.004 1.00 86.88 110 PHE A O 1
ATOM 889 N N . MET A 1 111 ? -9.802 -3.788 6.565 1.00 87.62 111 MET A N 1
ATOM 890 C CA . MET A 1 111 ? -10.451 -4.969 7.137 1.00 87.62 111 MET A CA 1
ATOM 891 C C . MET A 1 111 ? -10.127 -5.139 8.628 1.00 87.62 111 MET A C 1
ATOM 893 O O . MET A 1 111 ? -11.021 -5.423 9.425 1.00 87.62 111 MET A O 1
ATOM 897 N N . MET A 1 112 ? -8.874 -4.918 9.039 1.00 86.56 112 MET A N 1
ATOM 898 C CA . MET A 1 112 ? -8.482 -4.968 10.453 1.00 86.56 112 MET A CA 1
ATOM 899 C C . MET A 1 112 ? -9.146 -3.865 11.292 1.00 86.56 112 MET A C 1
ATOM 901 O O . MET A 1 112 ? -9.501 -4.071 12.453 1.00 86.56 112 MET A O 1
ATOM 905 N N . ASN A 1 113 ? -9.340 -2.674 10.731 1.00 86.62 113 ASN A N 1
ATOM 906 C CA . ASN A 1 113 ? -10.068 -1.625 11.436 1.00 86.62 113 ASN A CA 1
ATOM 907 C C . ASN A 1 113 ? -11.547 -2.002 11.615 1.00 86.62 113 ASN A C 1
ATOM 909 O 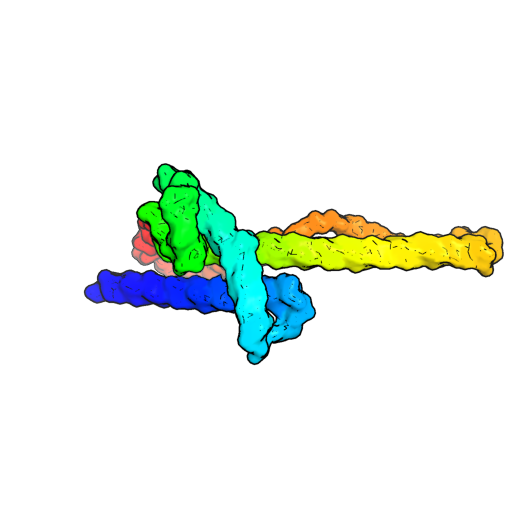O . ASN A 1 113 ? -12.134 -1.771 12.675 1.00 86.62 113 ASN A O 1
ATOM 913 N N . ASP A 1 114 ? -12.155 -2.629 10.612 1.00 87.56 114 ASP A N 1
ATOM 914 C CA . ASP A 1 114 ? -13.552 -3.047 10.689 1.00 87.56 114 ASP A CA 1
ATOM 915 C C . ASP A 1 114 ? -13.768 -4.236 11.628 1.00 87.56 114 ASP A C 1
ATOM 917 O O . ASP A 1 114 ? -14.756 -4.238 12.373 1.00 87.56 114 ASP A O 1
ATOM 921 N N . THR A 1 115 ? -12.815 -5.175 11.709 1.00 86.69 115 THR A N 1
ATOM 922 C CA . THR A 1 115 ? -12.821 -6.221 12.748 1.00 86.69 115 THR A CA 1
ATOM 923 C C . THR A 1 115 ? -12.756 -5.601 14.140 1.00 86.69 115 THR A C 1
ATOM 925 O O . THR A 1 115 ? -13.547 -5.962 15.012 1.00 86.69 115 THR A O 1
ATOM 928 N N . LEU A 1 116 ? -11.887 -4.607 14.350 1.00 88.12 116 LEU A N 1
ATOM 929 C CA . LEU A 1 116 ? -11.758 -3.926 15.634 1.00 88.12 116 LEU A CA 1
ATOM 930 C C . LEU A 1 116 ? -13.039 -3.170 16.012 1.00 88.12 116 LEU A C 1
ATOM 932 O O . LEU A 1 116 ? -13.474 -3.225 17.164 1.00 88.12 116 LEU A O 1
ATOM 936 N N . LYS A 1 117 ? -13.672 -2.474 15.059 1.00 88.88 117 LYS A N 1
ATOM 937 C CA . LYS A 1 117 ? -14.964 -1.803 15.285 1.00 88.88 117 LYS A CA 1
ATOM 938 C C . LYS A 1 117 ? -16.056 -2.806 15.643 1.00 88.88 117 LYS A C 1
ATOM 940 O O . LYS A 1 117 ? -16.854 -2.527 16.537 1.00 88.88 117 LYS A O 1
ATOM 945 N N . ARG A 1 118 ? -16.105 -3.950 14.957 1.00 87.12 118 ARG A N 1
ATOM 946 C CA . ARG A 1 118 ? -17.065 -5.022 15.239 1.00 87.12 118 ARG A CA 1
ATOM 947 C C . ARG A 1 118 ? -16.853 -5.594 16.638 1.00 87.12 118 ARG A C 1
ATOM 949 O O . ARG A 1 118 ? -17.794 -5.609 17.422 1.00 87.12 118 ARG A O 1
ATOM 956 N N . PHE A 1 119 ? -15.618 -5.939 16.987 1.00 88.81 119 PHE A N 1
ATOM 957 C CA . PHE A 1 119 ? -15.271 -6.449 18.311 1.00 88.81 119 PHE A CA 1
ATOM 958 C C . PHE A 1 119 ? -15.632 -5.464 19.431 1.00 88.81 119 PHE A C 1
ATOM 960 O O . PHE A 1 119 ? -16.170 -5.857 20.464 1.00 88.81 119 PHE A O 1
ATOM 967 N N . LYS A 1 120 ? -15.390 -4.161 19.231 1.00 89.31 120 LYS A N 1
ATOM 968 C CA . LYS A 1 120 ? -15.810 -3.122 20.185 1.00 89.31 120 LYS A CA 1
ATOM 969 C C . LYS A 1 120 ? -17.331 -3.091 20.359 1.00 89.31 120 LYS A C 1
ATOM 971 O O . LYS A 1 120 ? -17.789 -2.997 21.492 1.00 89.31 120 LYS A O 1
ATOM 976 N N . ARG A 1 121 ? -18.104 -3.196 19.270 1.00 87.94 121 ARG A N 1
ATOM 977 C CA . ARG A 1 121 ? -19.575 -3.262 19.326 1.00 87.94 121 ARG A CA 1
ATOM 978 C C . ARG A 1 121 ? -20.053 -4.499 20.082 1.00 87.94 121 ARG A C 1
ATOM 980 O O . ARG A 1 121 ? -20.842 -4.357 21.007 1.00 87.94 121 ARG A O 1
ATOM 987 N N . GLU A 1 122 ? -19.534 -5.676 19.741 1.00 87.06 122 GLU A N 1
ATOM 988 C CA . GLU A 1 122 ? -19.864 -6.944 20.408 1.00 87.06 122 GLU A CA 1
ATOM 989 C C . GLU A 1 122 ? -19.522 -6.900 21.901 1.00 87.06 122 GLU A C 1
ATOM 991 O O . GLU A 1 122 ? -20.354 -7.240 22.738 1.00 87.06 122 GLU A O 1
ATOM 996 N N . ARG A 1 123 ? -18.345 -6.379 22.268 1.00 88.31 123 ARG A N 1
ATOM 997 C CA . ARG A 1 123 ? -17.972 -6.182 23.675 1.00 88.31 123 ARG A CA 1
ATOM 998 C C . ARG A 1 123 ? -18.961 -5.270 24.405 1.00 88.31 123 ARG A C 1
ATOM 1000 O O . ARG A 1 123 ? -19.370 -5.597 25.516 1.00 88.31 123 ARG A O 1
ATOM 1007 N N . THR A 1 124 ? -19.333 -4.136 23.810 1.00 89.19 124 THR A N 1
ATOM 1008 C CA . THR A 1 124 ? -20.312 -3.216 24.408 1.00 89.19 124 THR A CA 1
ATOM 1009 C C . THR A 1 124 ? -21.665 -3.893 24.599 1.00 89.19 124 THR A C 1
ATOM 1011 O O . THR A 1 124 ? -22.283 -3.706 25.643 1.00 89.19 124 THR A O 1
ATOM 1014 N N . LEU A 1 125 ? -22.094 -4.718 23.641 1.00 85.62 125 LEU A N 1
ATOM 1015 C CA . LEU A 1 125 ? -23.342 -5.475 23.731 1.00 85.62 125 LEU A CA 1
ATOM 1016 C C . LEU A 1 125 ? -23.315 -6.467 24.891 1.00 85.62 125 LEU A C 1
ATOM 1018 O O . LEU A 1 125 ? -24.202 -6.422 25.737 1.00 85.62 125 LEU A O 1
ATOM 1022 N N . VAL A 1 126 ? -22.257 -7.272 25.000 1.00 86.56 126 VAL A N 1
ATOM 1023 C CA . VAL A 1 126 ? -22.076 -8.220 26.113 1.00 86.56 126 VAL A CA 1
ATOM 1024 C C . VAL A 1 126 ? -22.115 -7.504 27.467 1.00 86.56 126 VAL A C 1
ATOM 1026 O O . VAL A 1 126 ? -22.780 -7.963 28.393 1.00 86.56 126 VAL A O 1
ATOM 1029 N N . ILE A 1 127 ? -21.437 -6.358 27.590 1.00 88.00 127 ILE A N 1
ATOM 1030 C CA . ILE A 1 127 ? -21.457 -5.560 28.825 1.00 88.00 127 ILE A CA 1
ATOM 1031 C C . ILE A 1 127 ? -22.866 -5.018 29.101 1.00 88.00 127 ILE A C 1
ATOM 1033 O O . ILE A 1 127 ? -23.321 -5.071 30.240 1.00 88.00 127 ILE A O 1
ATOM 1037 N N . SER A 1 128 ? -23.566 -4.515 28.081 1.00 84.00 128 SER A N 1
ATOM 1038 C CA . SER A 1 128 ? -24.920 -3.972 28.242 1.00 84.00 128 SER A CA 1
ATOM 1039 C C . SER A 1 128 ? -25.948 -5.037 28.629 1.00 84.00 128 SER A C 1
ATOM 1041 O O . SER A 1 128 ? -26.787 -4.778 29.487 1.00 84.00 128 SER A O 1
ATOM 1043 N N . GLU A 1 129 ? -25.840 -6.246 28.072 1.00 81.88 129 GLU A N 1
ATOM 1044 C CA . GLU A 1 129 ? -26.691 -7.384 28.428 1.00 81.88 129 GLU A CA 1
ATOM 1045 C C . GLU A 1 129 ? -26.432 -7.823 29.873 1.00 81.88 129 GLU A C 1
ATOM 1047 O O . GLU A 1 129 ? -27.378 -7.968 30.645 1.00 81.88 129 GLU A O 1
ATOM 1052 N N . ARG A 1 130 ? -25.160 -7.912 30.285 1.00 83.56 130 ARG A N 1
ATOM 1053 C CA . ARG A 1 130 ? -24.798 -8.231 31.673 1.00 83.56 130 ARG A CA 1
ATOM 1054 C C . ARG A 1 130 ? -25.322 -7.194 32.669 1.00 83.56 130 ARG A C 1
ATOM 1056 O O . ARG A 1 130 ? -25.918 -7.552 33.678 1.00 83.56 130 ARG A O 1
ATOM 1063 N N . LEU A 1 131 ? -25.128 -5.904 32.391 1.00 83.06 131 LEU A N 1
ATOM 1064 C CA . LEU A 1 131 ? -25.634 -4.831 33.256 1.00 83.06 131 LEU A CA 1
ATOM 1065 C C . LEU A 1 131 ? -27.164 -4.816 33.323 1.00 83.06 131 LEU A C 1
ATOM 1067 O O . LEU A 1 131 ? -27.722 -4.404 34.340 1.00 83.06 131 LEU A O 1
ATOM 1071 N N . ARG A 1 132 ? -27.848 -5.253 32.259 1.00 76.94 132 ARG A N 1
ATOM 1072 C CA . ARG A 1 132 ? -29.300 -5.433 32.274 1.00 76.94 132 ARG A CA 1
ATOM 1073 C C . ARG A 1 132 ? -29.690 -6.584 33.191 1.00 76.94 132 ARG A C 1
ATOM 1075 O O . ARG A 1 132 ? -30.565 -6.390 34.026 1.00 76.94 132 ARG A O 1
ATOM 1082 N N . GLU A 1 133 ? -29.064 -7.752 33.061 1.00 75.25 133 GLU A N 1
ATOM 1083 C CA . GLU A 1 133 ? -29.323 -8.896 33.948 1.00 75.25 133 GLU A CA 1
ATOM 1084 C C . GLU A 1 133 ? -29.127 -8.533 35.426 1.00 75.25 133 GLU A C 1
ATOM 1086 O O . GLU A 1 133 ? -29.953 -8.898 36.256 1.00 75.25 133 GLU A O 1
ATOM 1091 N N . GLU A 1 134 ? -28.090 -7.754 35.748 1.00 76.81 134 GLU A N 1
ATOM 1092 C CA . GLU A 1 134 ? -27.789 -7.340 37.125 1.00 76.81 134 GLU A CA 1
ATOM 1093 C C . GLU A 1 134 ? -28.779 -6.291 37.692 1.00 76.81 134 GLU A C 1
ATOM 1095 O O . GLU A 1 134 ? -28.971 -6.244 38.905 1.00 76.81 134 GLU A O 1
ATOM 1100 N N . ASN A 1 135 ? -29.435 -5.471 36.852 1.00 71.19 135 ASN A N 1
ATOM 1101 C CA . ASN A 1 135 ? -30.270 -4.333 37.289 1.00 71.19 135 ASN A CA 1
ATOM 1102 C C . ASN A 1 135 ? -31.769 -4.430 36.933 1.00 71.19 135 ASN A C 1
ATOM 1104 O O . ASN A 1 135 ? -32.519 -3.492 37.214 1.00 71.19 135 ASN A O 1
ATOM 1108 N N . SER A 1 136 ? -32.226 -5.509 36.289 1.00 74.38 136 SER A N 1
ATOM 1109 C CA . SER A 1 136 ? -33.615 -5.647 35.820 1.00 74.38 136 SER A CA 1
ATOM 1110 C C . SER A 1 136 ? -34.443 -6.611 36.671 1.00 74.38 136 SER A C 1
ATOM 1112 O O . SER A 1 136 ? -33.934 -7.571 37.247 1.00 74.38 136 SER A O 1
ATOM 1114 N N . LEU A 1 137 ? -35.753 -6.354 36.762 1.00 76.56 137 LEU A N 1
ATOM 1115 C CA . LEU A 1 137 ? -36.685 -7.289 37.390 1.00 76.56 137 LEU A CA 1
ATOM 1116 C C . LEU A 1 137 ? -36.816 -8.553 36.518 1.00 76.56 137 LEU A C 1
ATOM 1118 O O . LEU A 1 137 ? -36.757 -8.450 35.290 1.00 76.56 137 LEU A O 1
ATOM 1122 N N . PRO A 1 138 ? -37.090 -9.737 37.102 1.00 69.44 138 PRO A N 1
ATOM 1123 C CA . PRO A 1 138 ? -37.199 -10.989 36.347 1.00 69.44 138 PRO A CA 1
ATOM 1124 C C . PRO A 1 138 ? -38.185 -10.944 35.169 1.00 69.44 138 PRO A C 1
ATOM 1126 O O . PRO A 1 138 ? -38.009 -11.663 34.192 1.00 69.44 138 PRO A O 1
ATOM 1129 N N . THR A 1 139 ? -39.214 -10.098 35.242 1.00 73.38 139 THR A N 1
ATOM 1130 C CA . THR A 1 139 ? -40.233 -9.896 34.201 1.00 73.38 139 THR A CA 1
ATOM 1131 C C . THR A 1 139 ? -39.779 -8.996 33.049 1.00 73.38 139 THR A C 1
ATOM 1133 O O . THR A 1 139 ? -40.327 -9.100 31.952 1.00 73.38 139 THR A O 1
ATOM 1136 N N . ASP A 1 140 ? -38.776 -8.137 33.248 1.00 70.50 140 ASP A N 1
ATOM 1137 C CA . ASP A 1 140 ? -38.249 -7.261 32.195 1.00 70.50 140 ASP A CA 1
ATOM 1138 C C . ASP A 1 140 ? -37.369 -8.020 31.192 1.00 70.50 140 ASP A C 1
ATOM 1140 O O . ASP A 1 140 ? -37.315 -7.642 30.023 1.00 70.50 140 ASP A O 1
ATOM 1144 N N . LEU A 1 141 ? -36.778 -9.147 31.602 1.00 67.69 141 LEU A N 1
ATOM 1145 C CA . LEU A 1 141 ? -36.003 -10.045 30.734 1.00 67.69 141 LEU A CA 1
ATOM 1146 C C . LEU A 1 141 ? -36.856 -10.757 29.666 1.00 67.69 141 LEU A C 1
ATOM 1148 O O . LEU A 1 141 ? -36.324 -11.269 28.685 1.00 67.69 141 LEU A O 1
ATOM 1152 N N . TRP A 1 142 ? -38.182 -10.788 29.835 1.00 69.56 142 TRP A N 1
ATOM 1153 C CA . TRP A 1 142 ? -39.109 -11.458 28.913 1.00 69.56 142 TRP A CA 1
ATOM 1154 C C . TRP A 1 142 ? -39.558 -10.542 27.767 1.00 69.56 142 TRP A C 1
ATOM 1156 O O . TRP A 1 142 ? -40.164 -11.003 26.796 1.00 69.56 142 TRP A O 1
ATOM 1166 N N . LYS A 1 143 ? -39.256 -9.239 27.842 1.00 73.88 143 LYS A N 1
ATOM 1167 C CA . LYS A 1 143 ? -39.495 -8.301 26.743 1.00 73.88 143 LYS A CA 1
ATOM 1168 C C . LYS A 1 143 ? -38.434 -8.536 25.669 1.00 73.88 143 LYS A C 1
ATOM 1170 O O . LYS A 1 143 ? -37.298 -8.090 25.790 1.00 73.88 143 LYS A O 1
ATOM 1175 N N . LYS A 1 144 ? -38.808 -9.244 24.601 1.00 63.41 144 LYS A N 1
ATOM 1176 C CA . LYS A 1 144 ? -37.932 -9.497 23.451 1.00 63.41 144 LYS A CA 1
ATOM 1177 C C . LYS A 1 144 ? -37.547 -8.170 22.792 1.00 63.41 144 LYS A C 1
ATOM 1179 O O . LYS A 1 144 ? -38.378 -7.550 22.129 1.00 63.41 144 LYS A O 1
ATOM 1184 N N . GLN A 1 145 ? -36.299 -7.736 22.947 1.00 64.12 145 GLN A N 1
ATOM 1185 C CA . GLN A 1 145 ? -35.793 -6.608 22.173 1.00 64.12 145 GLN A CA 1
ATOM 1186 C C . GLN A 1 145 ? -35.439 -7.075 20.754 1.00 64.12 145 GLN A C 1
ATOM 1188 O O . GLN A 1 145 ? -34.908 -8.168 20.553 1.00 64.12 145 GLN A O 1
ATOM 1193 N N . LEU A 1 146 ? -35.742 -6.235 19.761 1.00 63.25 146 LEU A N 1
ATOM 1194 C CA . LEU A 1 146 ? -35.324 -6.390 18.365 1.00 63.25 146 LEU A CA 1
ATOM 1195 C C . LEU A 1 146 ? -33.819 -6.101 18.245 1.00 63.25 146 LEU A C 1
ATOM 1197 O O . LEU A 1 146 ? -33.417 -5.100 17.658 1.00 63.25 146 LEU A O 1
ATOM 1201 N N . PHE A 1 147 ? -32.973 -6.931 18.852 1.00 62.50 147 PHE A N 1
ATOM 1202 C CA . PHE A 1 147 ? -31.545 -6.879 18.578 1.00 62.50 147 PHE A CA 1
ATOM 1203 C C . PHE A 1 147 ? -31.266 -7.719 17.331 1.00 62.50 147 PHE A C 1
ATOM 1205 O O . PHE A 1 147 ? -31.318 -8.946 17.355 1.00 62.50 147 PHE A O 1
ATOM 1212 N N . THR A 1 148 ? -31.053 -7.049 16.202 1.00 64.25 148 THR A N 1
ATOM 1213 C CA . THR A 1 148 ? -30.623 -7.704 14.966 1.00 64.25 148 THR A CA 1
ATOM 1214 C C . THR A 1 148 ? -29.111 -7.874 15.003 1.00 64.25 148 THR A C 1
ATOM 1216 O O . THR A 1 148 ? -28.364 -6.935 14.713 1.00 64.25 148 THR A O 1
ATOM 1219 N N . GLU A 1 149 ? -28.655 -9.075 15.348 1.00 62.84 149 GLU A N 1
ATOM 1220 C CA . GLU A 1 149 ? -27.278 -9.493 15.095 1.00 62.84 149 GLU A CA 1
ATOM 1221 C C . GLU A 1 149 ? -27.074 -9.654 13.591 1.00 62.84 149 GLU A C 1
ATOM 1223 O O . GLU A 1 149 ? -27.384 -10.684 12.995 1.00 62.84 149 GLU A O 1
ATOM 1228 N N . ASN A 1 150 ? -26.564 -8.606 12.952 1.00 61.34 150 ASN A N 1
ATOM 1229 C CA . ASN A 1 150 ? -26.179 -8.690 11.552 1.00 61.34 150 ASN A CA 1
ATOM 1230 C C . ASN A 1 150 ? -24.813 -9.379 11.460 1.00 61.34 150 ASN A C 1
ATOM 1232 O O . ASN A 1 150 ? -23.762 -8.746 11.601 1.00 61.34 150 ASN A O 1
ATOM 1236 N N . PHE A 1 151 ? -24.831 -10.687 11.212 1.00 58.44 151 PHE A N 1
ATOM 1237 C CA . PHE A 1 151 ? -23.642 -11.448 10.843 1.00 58.44 151 PHE A CA 1
ATOM 1238 C C . PHE A 1 151 ? -23.275 -11.141 9.391 1.00 58.44 151 PHE A C 1
ATOM 1240 O O . PHE A 1 151 ? -23.756 -11.783 8.463 1.00 58.44 151 PHE A O 1
ATOM 1247 N N . SER A 1 152 ? -22.406 -10.151 9.193 1.00 66.00 152 SER A N 1
ATOM 1248 C CA . SER A 1 152 ? -21.718 -9.974 7.913 1.00 66.00 152 SER A CA 1
ATOM 1249 C C . SER A 1 152 ? -20.367 -10.690 7.950 1.00 66.00 152 SER A C 1
ATOM 1251 O O . SER A 1 152 ? -19.622 -10.584 8.934 1.00 66.00 152 SER A O 1
ATOM 1253 N N . VAL A 1 153 ? -20.062 -11.447 6.896 1.00 72.25 153 VAL A N 1
ATOM 1254 C CA . VAL A 1 153 ? -18.733 -12.031 6.679 1.00 72.25 153 VAL A CA 1
ATOM 1255 C C . VAL A 1 153 ? -17.810 -10.910 6.216 1.00 72.25 153 VAL A C 1
ATOM 1257 O O . VAL A 1 153 ? -18.128 -10.193 5.273 1.00 72.25 153 VAL A O 1
ATOM 1260 N N . LEU A 1 154 ? -16.666 -10.750 6.883 1.00 74.44 154 LEU A N 1
ATOM 1261 C CA . LEU A 1 154 ? -15.664 -9.774 6.465 1.00 74.44 154 LEU A CA 1
ATOM 1262 C C . LEU A 1 154 ? -15.045 -10.224 5.144 1.00 74.44 154 LEU A C 1
ATOM 1264 O O . LEU A 1 154 ? -14.499 -11.322 5.041 1.00 74.44 154 LEU A O 1
ATOM 1268 N N . ARG A 1 155 ? -15.131 -9.355 4.149 1.00 80.50 155 ARG A N 1
ATOM 1269 C CA . ARG A 1 155 ? -14.628 -9.548 2.795 1.00 80.50 155 ARG A CA 1
ATOM 1270 C C . ARG A 1 155 ? -13.865 -8.281 2.384 1.00 80.50 155 ARG A C 1
ATOM 1272 O O . ARG A 1 155 ? -14.221 -7.210 2.868 1.00 80.50 155 ARG A O 1
ATOM 1279 N N . PRO A 1 156 ? -12.850 -8.391 1.510 1.00 83.31 156 PRO A N 1
ATOM 1280 C CA . PRO A 1 156 ? -12.201 -7.231 0.908 1.00 83.31 156 PRO A CA 1
ATOM 1281 C C . PRO A 1 156 ? -13.194 -6.278 0.227 1.00 83.31 156 PRO A C 1
ATOM 1283 O O . PRO A 1 156 ? -13.943 -6.710 -0.650 1.00 83.31 156 PRO A O 1
ATOM 1286 N N . HIS A 1 157 ? -13.155 -4.988 0.552 1.00 84.19 157 HIS A N 1
ATOM 1287 C CA . HIS A 1 157 ? -13.990 -3.959 -0.076 1.00 84.19 157 HIS A CA 1
ATOM 1288 C C . HIS A 1 157 ? -13.735 -3.863 -1.579 1.00 84.19 157 HIS A C 1
ATOM 1290 O O . HIS A 1 157 ? -14.679 -3.700 -2.348 1.00 84.19 157 HIS A O 1
ATOM 1296 N N . ILE A 1 158 ? -12.485 -4.070 -2.010 1.00 83.31 158 ILE A N 1
ATOM 1297 C CA . ILE A 1 158 ? -12.132 -4.173 -3.435 1.00 83.31 158 ILE A CA 1
ATOM 1298 C C . ILE A 1 158 ? -13.011 -5.207 -4.162 1.00 83.31 158 ILE A C 1
ATOM 1300 O O . ILE A 1 158 ? -13.411 -4.978 -5.301 1.00 83.31 158 ILE A O 1
ATOM 1304 N N . LEU A 1 159 ? -13.354 -6.330 -3.518 1.00 82.00 159 LEU A N 1
ATOM 1305 C CA . LEU A 1 159 ? -14.210 -7.351 -4.126 1.00 82.00 159 LEU A CA 1
ATOM 1306 C C . LEU A 1 159 ? -15.667 -6.884 -4.238 1.00 82.00 159 LEU A C 1
ATOM 1308 O O . LEU A 1 159 ? -16.333 -7.195 -5.224 1.00 82.00 159 LEU A O 1
ATOM 1312 N N . ASP A 1 160 ? -16.160 -6.133 -3.256 1.00 85.19 160 ASP A N 1
ATOM 1313 C CA . ASP A 1 160 ? -17.512 -5.573 -3.298 1.00 85.19 160 ASP A CA 1
ATOM 1314 C C . ASP A 1 160 ? -17.630 -4.480 -4.363 1.00 85.19 160 ASP A C 1
ATOM 1316 O O . ASP A 1 160 ? -18.622 -4.423 -5.089 1.00 85.19 160 ASP A O 1
ATOM 1320 N N . ASP A 1 161 ? -16.608 -3.642 -4.508 1.00 85.75 161 ASP A N 1
ATOM 1321 C CA . ASP A 1 161 ? -16.561 -2.623 -5.555 1.00 85.75 161 ASP A CA 1
ATOM 1322 C C . ASP A 1 161 ? -16.411 -3.244 -6.944 1.00 85.75 161 ASP A C 1
ATOM 1324 O O . ASP A 1 161 ? -17.071 -2.803 -7.888 1.00 85.75 161 ASP A O 1
ATOM 1328 N N . PHE A 1 162 ? -15.639 -4.325 -7.065 1.00 83.00 162 PHE A N 1
ATOM 1329 C CA . PHE A 1 162 ? -15.573 -5.110 -8.293 1.00 83.00 162 PHE A CA 1
ATOM 1330 C C . PHE A 1 162 ? -16.929 -5.736 -8.649 1.00 83.00 162 PHE A C 1
ATOM 1332 O O . PHE A 1 162 ? -17.371 -5.629 -9.792 1.00 83.00 162 PHE A O 1
ATOM 1339 N N . ALA A 1 163 ? -17.639 -6.321 -7.679 1.00 84.12 163 ALA A N 1
ATOM 1340 C CA . ALA A 1 163 ? -18.975 -6.873 -7.902 1.00 84.12 163 ALA A CA 1
ATOM 1341 C C . ALA A 1 163 ? -19.978 -5.795 -8.351 1.00 84.12 163 ALA A C 1
ATOM 1343 O O . ALA A 1 163 ? -20.752 -6.021 -9.282 1.00 84.12 163 ALA A O 1
ATOM 1344 N N . LYS A 1 164 ? -19.931 -4.597 -7.749 1.00 88.94 164 LYS A N 1
ATOM 1345 C CA . LYS A 1 164 ? -20.736 -3.447 -8.199 1.00 88.94 164 LYS A CA 1
ATOM 1346 C C . LYS A 1 164 ? -20.373 -3.031 -9.623 1.00 88.94 164 LYS A C 1
ATOM 1348 O O . LYS A 1 164 ? -21.264 -2.716 -10.405 1.00 88.94 164 LYS A O 1
ATOM 1353 N N . LEU A 1 165 ? -19.084 -3.003 -9.964 1.00 88.38 165 LEU A N 1
ATOM 1354 C CA . LEU A 1 165 ? -18.628 -2.645 -11.306 1.00 88.38 165 LEU A CA 1
ATOM 1355 C C . LEU A 1 165 ? -19.155 -3.631 -12.353 1.00 88.38 165 LEU A C 1
ATOM 1357 O O . LEU A 1 165 ? -19.665 -3.188 -13.379 1.00 88.38 165 LEU A O 1
ATOM 1361 N N . LEU A 1 166 ? -19.080 -4.935 -12.072 1.00 83.75 166 LEU A N 1
ATOM 1362 C CA . LEU A 1 166 ? -19.620 -5.981 -12.943 1.00 83.75 166 LEU A CA 1
ATOM 1363 C C . LEU A 1 166 ? -21.132 -5.834 -13.138 1.00 83.75 166 LEU A C 1
ATOM 1365 O O . LEU A 1 166 ? -21.587 -5.758 -14.276 1.00 83.75 166 LEU A O 1
ATOM 1369 N N . ALA A 1 167 ? -21.895 -5.679 -12.052 1.00 84.25 167 ALA A N 1
ATOM 1370 C CA . ALA A 1 167 ? -23.344 -5.481 -12.130 1.00 84.25 167 ALA A CA 1
ATOM 1371 C C . ALA A 1 167 ? -23.721 -4.219 -12.935 1.00 84.25 167 ALA A C 1
ATOM 1373 O O . ALA A 1 167 ? -24.669 -4.217 -13.718 1.00 84.25 167 ALA A O 1
ATOM 1374 N N . ASN A 1 168 ? -22.948 -3.139 -12.787 1.00 82.88 168 ASN A N 1
ATOM 1375 C CA . ASN A 1 168 ? -23.146 -1.906 -13.552 1.00 82.88 168 ASN A CA 1
ATOM 1376 C C . ASN A 1 168 ? -22.747 -2.040 -15.032 1.00 82.88 168 ASN A C 1
ATOM 1378 O O . ASN A 1 168 ? -23.248 -1.278 -15.862 1.00 82.88 168 ASN A O 1
ATOM 1382 N N . TYR A 1 169 ? -21.824 -2.945 -15.367 1.00 74.94 169 TYR A N 1
ATOM 1383 C CA . TYR A 1 169 ? -21.442 -3.229 -16.749 1.00 74.94 169 TYR A CA 1
ATOM 1384 C C . TYR A 1 169 ? -22.533 -4.033 -17.463 1.00 74.94 169 TYR A C 1
ATOM 1386 O O . TYR A 1 169 ? -22.969 -3.622 -18.537 1.00 74.94 169 TYR A O 1
ATOM 1394 N N . GLU A 1 170 ? -23.048 -5.091 -16.829 1.00 64.19 170 GLU A N 1
ATOM 1395 C CA . GLU A 1 170 ? -24.167 -5.894 -17.350 1.00 64.19 170 GLU A CA 1
ATOM 1396 C C . GLU A 1 170 ? -25.407 -5.024 -17.623 1.00 64.19 170 GLU A C 1
ATO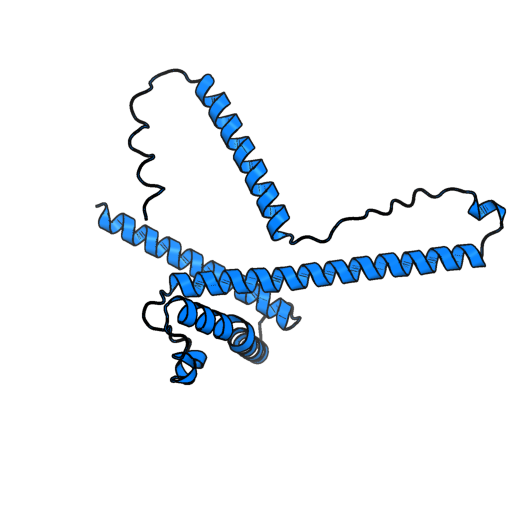M 1398 O O . GLU A 1 170 ? -25.995 -5.095 -18.702 1.00 64.19 170 GLU A O 1
ATOM 1403 N N . TYR A 1 171 ? -25.726 -4.090 -16.720 1.00 58.34 171 TYR A N 1
ATOM 1404 C CA . TYR A 1 171 ? -26.830 -3.143 -16.915 1.00 58.34 171 TYR A CA 1
ATOM 1405 C C . TYR A 1 171 ? -26.650 -2.226 -18.144 1.00 58.34 171 TYR A C 1
ATOM 1407 O O . TYR A 1 171 ? -27.623 -1.845 -18.798 1.00 58.34 171 TYR A O 1
ATOM 1415 N N . LYS A 1 172 ? -25.411 -1.845 -18.485 1.00 60.41 172 LYS A N 1
ATOM 1416 C CA . LYS A 1 172 ? -25.134 -1.017 -19.673 1.00 60.41 172 LYS A CA 1
ATOM 1417 C C . LYS A 1 172 ? -25.234 -1.815 -20.971 1.00 60.41 172 LYS A C 1
ATOM 1419 O O . LYS A 1 172 ? -25.642 -1.241 -21.980 1.00 60.41 172 LYS A O 1
ATOM 1424 N N . ASP A 1 173 ? -24.897 -3.100 -20.946 1.00 58.12 173 ASP A N 1
ATOM 1425 C CA . ASP A 1 173 ? -24.973 -3.981 -22.115 1.00 58.12 173 ASP A CA 1
ATOM 1426 C C . ASP A 1 173 ? -26.432 -4.359 -22.443 1.00 58.12 173 ASP A C 1
ATOM 1428 O O . ASP A 1 173 ? -26.845 -4.343 -23.606 1.00 58.12 173 ASP A O 1
ATOM 1432 N N . GLU A 1 174 ? -27.272 -4.559 -21.421 1.00 56.38 174 GLU A N 1
ATOM 1433 C CA . GLU A 1 174 ? -28.723 -4.733 -21.594 1.00 56.38 174 GLU A CA 1
ATOM 1434 C C . GLU A 1 174 ? -29.386 -3.481 -22.191 1.00 56.38 174 GLU A C 1
ATOM 1436 O O . GLU A 1 174 ? -30.170 -3.582 -23.137 1.00 56.38 174 GLU A O 1
ATOM 1441 N N . GLN A 1 175 ? -29.020 -2.283 -21.720 1.00 50.97 175 GLN A N 1
ATOM 1442 C CA . GLN A 1 175 ? -29.495 -1.014 -22.289 1.00 50.97 175 GLN A CA 1
ATOM 1443 C C . GLN A 1 175 ? -28.975 -0.787 -23.722 1.00 50.97 175 GLN A C 1
ATOM 1445 O O . GLN A 1 175 ? -29.703 -0.273 -24.571 1.00 50.97 175 GLN A O 1
ATOM 1450 N N . ALA A 1 176 ? -27.739 -1.189 -24.042 1.00 53.31 176 ALA A N 1
ATOM 1451 C CA . ALA A 1 176 ? -27.208 -1.135 -25.409 1.00 53.31 176 ALA A CA 1
ATOM 1452 C C . ALA A 1 176 ? -27.931 -2.116 -26.357 1.00 53.31 176 ALA A C 1
ATOM 1454 O O . ALA A 1 176 ? -28.165 -1.804 -27.529 1.00 53.31 176 ALA A O 1
ATOM 1455 N N . THR A 1 177 ? -28.361 -3.269 -25.845 1.00 52.25 177 THR A N 1
ATOM 1456 C CA . THR A 1 177 ? -29.136 -4.269 -26.596 1.00 52.25 177 THR A CA 1
ATOM 1457 C C . THR A 1 177 ? -30.594 -3.821 -26.797 1.00 52.25 177 THR A C 1
ATOM 1459 O O . THR A 1 177 ? -31.146 -3.947 -27.891 1.00 52.25 177 THR A O 1
ATOM 1462 N N . LEU A 1 178 ? -31.204 -3.173 -25.801 1.00 48.25 178 LEU A N 1
ATOM 1463 C CA . LEU A 1 178 ? -32.525 -2.537 -25.922 1.00 48.25 178 LEU A CA 1
ATOM 1464 C C . LEU A 1 178 ? -32.516 -1.334 -26.879 1.00 48.25 178 LEU A C 1
ATOM 1466 O O . LEU A 1 178 ? -33.431 -1.171 -27.678 1.00 48.25 178 LEU A O 1
ATOM 1470 N N . ASN A 1 179 ? -31.457 -0.526 -26.881 1.00 46.09 179 ASN A N 1
ATOM 1471 C CA . ASN A 1 179 ? -31.359 0.618 -27.790 1.00 46.09 179 ASN A CA 1
ATOM 1472 C C . ASN A 1 179 ? -31.019 0.207 -29.233 1.00 46.09 179 ASN A C 1
ATOM 1474 O O . ASN A 1 179 ? -31.465 0.863 -30.172 1.00 46.09 179 ASN A O 1
ATOM 1478 N N . SER A 1 180 ? -30.287 -0.895 -29.436 1.00 45.75 180 SER A N 1
ATOM 1479 C CA . SER A 1 180 ? -30.007 -1.427 -30.782 1.00 45.75 180 SER A CA 1
ATOM 1480 C C . SER A 1 180 ? -31.199 -2.152 -31.417 1.00 45.75 180 SER A C 1
ATOM 1482 O O . SER A 1 180 ? -31.276 -2.225 -32.641 1.00 45.75 180 SER A O 1
ATOM 1484 N N . THR A 1 181 ? -32.173 -2.611 -30.624 1.00 42.28 181 THR A N 1
ATOM 1485 C CA . THR A 1 181 ? -33.458 -3.110 -31.153 1.00 42.28 181 THR A CA 1
ATOM 1486 C C . THR A 1 181 ? -34.426 -1.985 -31.542 1.00 42.28 181 THR A C 1
ATOM 1488 O O . THR A 1 181 ? -35.319 -2.217 -32.354 1.00 42.28 181 THR A O 1
ATOM 1491 N N . VAL A 1 182 ? -34.219 -0.755 -31.051 1.00 46.69 182 VAL A N 1
ATOM 1492 C CA . VAL A 1 182 ? -35.006 0.435 -31.438 1.00 46.69 182 VAL A CA 1
ATOM 1493 C C . VAL A 1 182 ? -34.445 1.129 -32.688 1.00 46.69 182 VAL A C 1
ATOM 1495 O O . VAL A 1 182 ? -35.186 1.801 -33.399 1.00 46.69 182 VAL A O 1
ATOM 1498 N N . THR A 1 183 ? -33.173 0.918 -33.030 1.00 41.88 183 THR A N 1
ATOM 1499 C CA . THR A 1 183 ? -32.570 1.439 -34.268 1.00 41.88 183 THR A CA 1
ATOM 1500 C C . THR A 1 183 ? -32.160 0.296 -35.193 1.00 41.88 183 THR A C 1
ATOM 1502 O O . THR A 1 183 ? -30.975 0.048 -35.421 1.00 41.88 183 THR A O 1
ATOM 1505 N N . SER A 1 184 ? -33.149 -0.420 -35.730 1.00 42.28 184 SER A N 1
ATOM 1506 C CA . SER A 1 184 ? -32.941 -1.200 -36.947 1.00 42.28 184 SER A CA 1
ATOM 1507 C C . SER A 1 184 ? -32.880 -0.230 -38.122 1.00 42.28 184 SER A C 1
ATOM 1509 O O . SER A 1 184 ? -33.913 0.170 -38.638 1.00 42.28 184 SER A O 1
ATOM 1511 N N . GLU A 1 185 ? -31.670 0.178 -38.501 1.00 38.59 185 GLU A N 1
ATOM 1512 C CA . GLU A 1 185 ? -31.310 0.452 -39.894 1.00 38.59 185 GLU A CA 1
ATOM 1513 C C . GLU A 1 185 ? -29.773 0.423 -40.042 1.00 38.59 185 GLU A C 1
ATOM 1515 O O . GLU A 1 185 ? -29.038 1.112 -39.340 1.00 38.59 185 GLU A O 1
ATOM 1520 N N . GLU A 1 186 ? -29.324 -0.437 -40.964 1.00 36.44 186 GLU A N 1
ATOM 1521 C CA . GLU A 1 186 ? -27.968 -0.615 -41.523 1.00 36.44 186 GLU A CA 1
ATOM 1522 C C . GLU A 1 186 ? -26.915 -1.476 -40.771 1.00 36.44 186 GLU A C 1
ATOM 1524 O O . GLU A 1 186 ? -26.007 -0.976 -40.096 1.00 36.44 186 GLU A O 1
ATOM 1529 N N . PRO A 1 187 ? -26.905 -2.806 -41.012 1.00 38.38 187 PRO A N 1
ATOM 1530 C CA . PRO A 1 187 ? -25.819 -3.701 -40.622 1.00 38.38 187 PRO A CA 1
ATOM 1531 C C . PRO A 1 187 ? -24.749 -3.770 -41.727 1.00 38.38 187 PRO A C 1
ATOM 1533 O O . PRO A 1 187 ? -24.856 -4.562 -42.658 1.00 38.38 187 PRO A O 1
ATOM 1536 N N . GLY A 1 188 ? -23.695 -2.949 -41.646 1.00 39.69 188 GLY A N 1
ATOM 1537 C CA . GLY A 1 188 ? -22.652 -2.978 -42.688 1.00 39.69 188 GLY A CA 1
ATOM 1538 C C . GLY A 1 188 ? -21.224 -2.581 -42.316 1.00 39.69 188 GLY A C 1
ATOM 1539 O O . GLY A 1 188 ? -20.354 -2.676 -43.177 1.00 39.69 188 GLY A O 1
ATOM 1540 N N . LYS A 1 189 ? -20.928 -2.126 -41.087 1.00 42.94 189 LYS A N 1
ATOM 1541 C CA . LYS A 1 189 ? -19.583 -1.573 -40.784 1.00 42.94 189 LYS A CA 1
ATOM 1542 C C . LYS A 1 189 ? -18.942 -1.941 -39.442 1.00 42.94 189 LYS A C 1
ATOM 1544 O O . LYS A 1 189 ? -17.851 -1.459 -39.162 1.00 42.94 189 LYS A O 1
ATOM 1549 N N . ARG A 1 190 ? -19.535 -2.809 -38.614 1.00 42.34 190 ARG A N 1
ATOM 1550 C CA . ARG A 1 190 ? -18.999 -3.077 -37.257 1.00 42.34 190 ARG A CA 1
ATOM 1551 C C . ARG A 1 190 ? -18.111 -4.317 -37.100 1.00 42.34 190 ARG A C 1
ATOM 1553 O O . ARG A 1 190 ? -17.450 -4.443 -36.076 1.00 42.34 190 ARG A O 1
ATOM 1560 N N . LEU A 1 191 ? -17.999 -5.184 -38.109 1.00 41.22 191 LEU A N 1
ATOM 1561 C CA . LEU A 1 191 ? -17.164 -6.393 -38.002 1.00 41.22 191 LEU A CA 1
ATOM 1562 C C . LEU A 1 191 ? -15.649 -6.153 -38.122 1.00 41.22 191 LEU A C 1
ATOM 1564 O O . LEU A 1 191 ? -14.879 -7.069 -37.859 1.00 41.22 191 LEU A O 1
ATOM 1568 N N . SER A 1 192 ? -15.191 -4.940 -38.451 1.00 38.41 192 SER A N 1
ATOM 1569 C CA . SER A 1 192 ? -13.748 -4.674 -38.562 1.00 38.41 192 SER A CA 1
ATOM 1570 C C . SER A 1 192 ? -13.094 -4.170 -37.268 1.00 38.41 192 SER A C 1
ATOM 1572 O O . SER A 1 192 ? -11.871 -4.081 -37.217 1.00 38.41 192 SER A O 1
ATOM 1574 N N . THR A 1 193 ? -13.863 -3.847 -36.221 1.00 45.88 193 THR A N 1
ATOM 1575 C CA . THR A 1 193 ? -13.329 -3.211 -34.998 1.00 45.88 193 THR A CA 1
ATOM 1576 C C . THR A 1 193 ? -13.203 -4.138 -33.787 1.00 45.88 193 THR A C 1
ATOM 1578 O O . THR A 1 193 ? -12.649 -3.712 -32.781 1.00 45.88 193 THR A O 1
ATOM 1581 N N . MET A 1 194 ? -13.655 -5.397 -33.855 1.00 37.62 194 MET A N 1
ATOM 1582 C CA . MET A 1 194 ? -13.530 -6.340 -32.724 1.00 37.62 194 MET A CA 1
ATOM 1583 C C . MET A 1 194 ? -12.293 -7.250 -32.764 1.00 37.62 194 MET A C 1
ATOM 1585 O O . MET A 1 194 ? -12.008 -7.904 -31.769 1.00 37.62 194 MET A O 1
ATOM 1589 N N . ASN A 1 195 ? -11.503 -7.248 -33.842 1.00 37.56 195 ASN A N 1
ATOM 1590 C CA . ASN A 1 195 ? -10.280 -8.065 -33.925 1.00 37.56 195 ASN A CA 1
ATOM 1591 C C . ASN A 1 195 ? -9.012 -7.391 -33.365 1.00 37.56 195 ASN A C 1
ATOM 1593 O O . ASN A 1 195 ? -7.923 -7.932 -33.520 1.00 37.56 195 ASN A O 1
ATOM 1597 N N . LEU A 1 196 ? -9.128 -6.229 -32.712 1.00 42.97 196 LEU A N 1
ATOM 1598 C CA . LEU A 1 196 ? -7.975 -5.469 -32.201 1.00 42.97 196 LEU A CA 1
ATOM 1599 C C . LEU A 1 196 ? -7.922 -5.318 -30.674 1.00 42.97 196 LEU A C 1
ATOM 1601 O O . LEU A 1 196 ? -7.035 -4.636 -30.177 1.00 42.97 196 LEU A O 1
ATOM 1605 N N . LEU A 1 197 ? -8.823 -5.957 -29.921 1.00 47.50 197 LEU A N 1
ATOM 1606 C CA . LEU A 1 197 ? -8.845 -5.864 -28.451 1.00 47.50 197 LEU A CA 1
ATOM 1607 C C . LEU A 1 197 ? -8.461 -7.156 -27.714 1.00 47.50 197 LEU A C 1
ATOM 1609 O O . LEU A 1 197 ? -8.552 -7.189 -26.494 1.00 47.50 197 LEU A O 1
ATOM 1613 N N . PHE A 1 198 ? -8.004 -8.201 -28.414 1.00 37.00 198 PHE A N 1
ATOM 1614 C CA . PHE A 1 198 ? -7.627 -9.469 -27.766 1.00 37.00 198 PHE A CA 1
ATOM 1615 C C . PHE A 1 198 ? -6.268 -10.060 -28.161 1.00 37.00 198 PHE A C 1
ATOM 1617 O O . PHE A 1 198 ? -5.955 -11.170 -27.745 1.00 37.00 198 PHE A O 1
ATOM 1624 N N . LEU A 1 199 ? -5.428 -9.330 -28.898 1.00 37.75 199 LEU A N 1
ATOM 1625 C CA . LEU A 1 199 ? -4.043 -9.738 -29.163 1.00 37.75 199 LEU A CA 1
ATOM 1626 C C . LEU A 1 199 ? -3.107 -8.523 -29.133 1.00 37.75 199 LEU A C 1
ATOM 1628 O O . LEU A 1 199 ? -2.754 -7.982 -30.180 1.00 37.75 199 LEU A O 1
ATOM 1632 N N . ALA A 1 200 ? -2.749 -8.104 -27.919 1.00 35.94 200 ALA A N 1
ATOM 1633 C CA . ALA A 1 200 ? -1.443 -7.559 -27.535 1.00 35.94 200 ALA A CA 1
ATOM 1634 C C . ALA A 1 200 ? -1.400 -7.434 -26.008 1.00 35.94 200 ALA A C 1
ATOM 1636 O O . ALA A 1 200 ? -2.232 -6.671 -25.468 1.00 35.94 200 ALA A O 1
#

InterPro domains:
  IPR060517 CCDC162, middle domain [PF28523] (49-130)

Foldseek 3Di:
DVVVVVVVVVVVVVVVLVVLLVVLLQVLLCVVVVHPGQPDPVSVVVSVVCCLPPQLLVLQLVQCVVVVNNCVCVVPVVCSVVVPHDPPDDPVSSSVSSSVRSLVVVQVVVLVVVVVVVVVVVVVVVVVVVVCVVPDDPVVVPPDDPDDPPDDDRDRVVVVVVVVVVVVVVVVVVVVVVVVVVDPDDDDPDPVPPVPPPDD

pLDDT: mean 81.39, std 17.93, range [35.94, 97.12]

Secondary structure (DSSP, 8-state):
-HHHHHHHHHHHHHHHHHHHHHHHHHHHHHHHHT-S---SHHHHHHHHHHIIIIIIHHHHHHHHHHTT-TTHHHH-HHHHHHTPPPTT--HHHHHHHHHHHHHHHHHHHHHHHHHHHHHHHHHHHHHHHHHHHHHS-TTGGGS--------PPP--HHHHHHHHHHHHHHHHHHHHHHHHHH------SSTTSSTTSS--

Organism: NCBI:txid392030